Protein AF-A0A6G0PZ21-F1 (afdb_monomer_lite)

Structure (mmCIF, N/CA/C/O backbone):
data_AF-A0A6G0PZ21-F1
#
_entry.id   AF-A0A6G0PZ21-F1
#
loop_
_atom_site.group_PDB
_atom_site.id
_atom_site.type_symbol
_atom_site.label_atom_id
_atom_site.label_alt_id
_atom_site.label_comp_id
_atom_site.label_asym_id
_atom_site.label_entity_id
_atom_site.label_seq_id
_atom_site.pdbx_PDB_ins_code
_atom_site.Cartn_x
_atom_site.Cartn_y
_atom_site.Cartn_z
_atom_site.occupancy
_atom_site.B_iso_or_equiv
_atom_site.auth_seq_id
_atom_site.auth_comp_id
_atom_site.auth_asym_id
_atom_site.auth_atom_id
_atom_site.pdbx_PDB_model_num
ATOM 1 N N . PHE A 1 1 ? -2.502 -5.198 -20.609 1.00 71.44 1 PHE A N 1
ATOM 2 C CA . PHE A 1 1 ? -1.088 -5.611 -20.741 1.00 71.44 1 PHE A CA 1
ATOM 3 C C . PHE A 1 1 ? -0.747 -6.081 -22.150 1.00 71.44 1 PHE A C 1
ATOM 5 O O . PHE A 1 1 ? -0.034 -5.357 -22.826 1.00 71.44 1 PHE A O 1
ATOM 12 N N . ALA A 1 2 ? -1.273 -7.224 -22.615 1.00 77.31 2 ALA A N 1
ATOM 13 C CA . ALA A 1 2 ? -0.889 -7.807 -23.907 1.00 77.31 2 ALA A CA 1
ATOM 14 C C . ALA A 1 2 ? -1.029 -6.829 -25.085 1.00 77.31 2 ALA A C 1
ATOM 16 O O . ALA A 1 2 ? -0.084 -6.653 -25.840 1.00 77.31 2 ALA A O 1
ATOM 17 N N . LEU A 1 3 ? -2.155 -6.109 -25.169 1.00 78.31 3 LEU A N 1
ATOM 18 C CA . LEU A 1 3 ? -2.360 -5.066 -26.181 1.00 78.31 3 LEU A CA 1
ATOM 19 C C . LEU A 1 3 ? -1.268 -3.990 -26.147 1.00 78.31 3 LEU A C 1
ATOM 21 O O . LEU A 1 3 ? -0.744 -3.633 -27.186 1.00 78.31 3 LEU A O 1
ATOM 25 N N . VAL A 1 4 ? -0.867 -3.525 -24.962 1.00 76.88 4 VAL A N 1
ATOM 26 C CA . VAL A 1 4 ? 0.200 -2.522 -24.816 1.00 76.88 4 VAL A CA 1
ATOM 27 C C . VAL A 1 4 ? 1.550 -3.093 -25.252 1.00 76.88 4 VAL A C 1
ATOM 29 O O . VAL A 1 4 ? 2.273 -2.430 -25.987 1.00 76.88 4 VAL A O 1
ATOM 32 N N . ALA A 1 5 ? 1.879 -4.326 -24.852 1.00 79.00 5 ALA A N 1
ATOM 33 C CA . ALA A 1 5 ? 3.114 -4.990 -25.274 1.00 79.00 5 ALA A CA 1
ATOM 34 C C . ALA A 1 5 ? 3.173 -5.172 -26.802 1.00 79.00 5 ALA A C 1
ATOM 36 O O . ALA A 1 5 ? 4.215 -4.926 -27.405 1.00 79.00 5 ALA A O 1
ATOM 37 N N . ILE A 1 6 ? 2.048 -5.528 -27.432 1.00 83.06 6 ILE A N 1
ATOM 38 C CA . ILE A 1 6 ? 1.921 -5.648 -28.891 1.00 83.06 6 ILE A CA 1
ATOM 39 C C . ILE A 1 6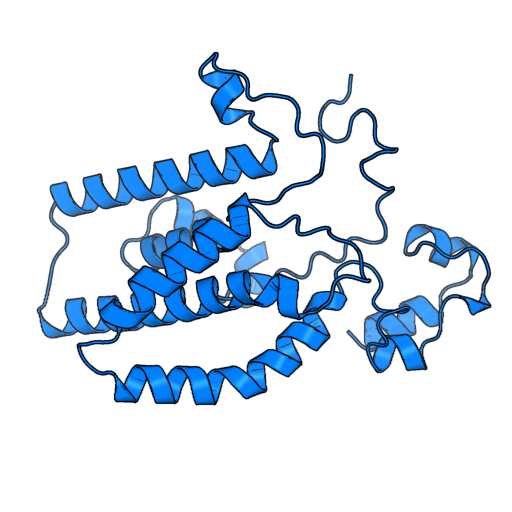 ? 2.048 -4.275 -29.559 1.00 83.06 6 ILE A C 1
ATOM 41 O O . ILE A 1 6 ? 2.842 -4.126 -30.483 1.00 83.06 6 ILE A O 1
ATOM 45 N N . THR A 1 7 ? 1.335 -3.254 -29.077 1.00 82.44 7 THR A N 1
ATOM 46 C CA . THR A 1 7 ? 1.429 -1.889 -29.616 1.00 82.44 7 THR A CA 1
ATOM 47 C C . THR A 1 7 ? 2.864 -1.376 -29.568 1.00 82.44 7 THR A C 1
ATOM 49 O O . THR A 1 7 ? 3.363 -0.834 -30.550 1.00 82.44 7 THR A O 1
ATOM 52 N N . LEU A 1 8 ? 3.561 -1.589 -28.452 1.00 77.44 8 LEU A N 1
ATOM 53 C CA . LEU A 1 8 ? 4.949 -1.166 -28.297 1.00 77.44 8 LEU A CA 1
ATOM 54 C C . LEU A 1 8 ? 5.920 -1.994 -29.148 1.00 77.44 8 LEU A C 1
ATOM 56 O O . LEU A 1 8 ? 6.919 -1.459 -29.630 1.00 77.44 8 LEU A O 1
ATOM 60 N N . TRP A 1 9 ? 5.623 -3.273 -29.383 1.00 80.75 9 TRP A N 1
ATOM 61 C CA . TRP A 1 9 ? 6.371 -4.099 -30.328 1.00 80.75 9 TRP A CA 1
ATOM 62 C C . TRP A 1 9 ? 6.232 -3.602 -31.773 1.00 80.75 9 TRP A C 1
ATOM 64 O O . TRP A 1 9 ? 7.228 -3.598 -32.497 1.00 80.75 9 TRP A O 1
ATOM 74 N N . LEU A 1 10 ? 5.041 -3.133 -32.159 1.00 85.00 10 LEU A N 1
ATOM 75 C CA . LEU A 1 10 ? 4.745 -2.603 -33.495 1.00 85.00 10 LEU A CA 1
ATOM 76 C C . LEU A 1 10 ? 5.314 -1.196 -33.750 1.00 85.00 10 LEU A C 1
ATOM 78 O O . LEU A 1 10 ? 5.430 -0.795 -34.906 1.00 85.00 10 LEU A O 1
ATOM 82 N N . LEU A 1 11 ? 5.668 -0.434 -32.707 1.00 82.69 11 LEU A N 1
ATOM 83 C CA . LEU A 1 11 ? 6.231 0.909 -32.879 1.00 82.69 11 LEU A CA 1
ATOM 84 C C . LEU A 1 11 ? 7.562 0.883 -33.651 1.00 82.69 11 LEU A C 1
ATOM 86 O O . LEU A 1 11 ? 8.378 -0.013 -33.438 1.00 82.69 11 LEU A O 1
ATOM 90 N N . PRO A 1 12 ? 7.867 1.904 -34.469 1.00 83.50 12 PRO A N 1
ATOM 91 C CA . PRO A 1 12 ? 9.206 2.068 -35.027 1.00 83.50 12 PRO A CA 1
ATOM 92 C C . PRO A 1 12 ? 10.262 2.247 -33.924 1.00 83.50 12 PRO A C 1
ATOM 94 O O . PRO A 1 12 ? 9.993 2.824 -32.866 1.00 83.50 12 PRO A O 1
ATOM 97 N N . PHE A 1 13 ? 11.488 1.779 -34.176 1.00 78.44 13 PHE A N 1
ATOM 98 C CA . PHE A 1 13 ? 12.578 1.759 -33.189 1.00 78.44 13 PHE A CA 1
ATOM 99 C C . PHE A 1 13 ? 12.893 3.137 -32.585 1.00 78.44 13 PHE A C 1
ATOM 101 O O . PHE A 1 13 ? 13.151 3.243 -31.387 1.00 78.44 13 PHE A O 1
ATOM 108 N N . GLU A 1 14 ? 12.813 4.200 -33.387 1.00 77.62 14 GLU A N 1
ATOM 109 C CA . GLU A 1 14 ? 13.023 5.583 -32.940 1.00 77.62 14 GLU A CA 1
ATOM 110 C C . GLU A 1 14 ? 12.074 5.988 -31.810 1.00 77.62 14 GLU A C 1
ATOM 112 O O . GLU A 1 14 ? 12.476 6.674 -30.868 1.00 77.62 14 GLU A O 1
ATOM 117 N N . TYR A 1 15 ? 10.832 5.505 -31.864 1.00 75.75 15 TYR A N 1
ATOM 118 C CA . TYR A 1 15 ? 9.860 5.733 -30.808 1.00 75.75 15 TYR A CA 1
ATOM 119 C C . TYR A 1 15 ? 10.100 4.790 -29.636 1.00 75.75 15 TYR A C 1
ATOM 121 O O . TYR A 1 15 ? 10.070 5.265 -28.507 1.00 75.75 15 TYR A O 1
ATOM 129 N N . LYS A 1 16 ? 10.438 3.507 -29.858 1.00 74.06 16 LYS A N 1
ATOM 130 C CA . LYS A 1 16 ? 10.684 2.528 -28.772 1.00 74.06 16 LYS A CA 1
ATOM 131 C C . LYS A 1 16 ? 11.719 2.996 -27.744 1.00 74.06 16 LYS A C 1
ATOM 133 O O . LYS A 1 16 ? 11.519 2.759 -26.555 1.00 74.06 16 LYS A O 1
ATOM 138 N N . LYS A 1 17 ? 12.771 3.706 -28.173 1.00 69.38 17 LYS A N 1
ATOM 139 C CA . LYS A 1 17 ? 13.812 4.273 -27.285 1.00 69.38 17 LYS A CA 1
ATOM 140 C C . LYS A 1 17 ? 13.270 5.238 -26.230 1.00 69.38 17 LYS A C 1
ATOM 142 O O . LYS A 1 17 ? 13.884 5.405 -25.184 1.00 69.38 17 LYS A O 1
ATOM 147 N N . ARG A 1 18 ? 12.127 5.878 -26.497 1.00 67.69 18 ARG A N 1
ATOM 148 C CA . ARG A 1 18 ? 11.452 6.757 -25.530 1.00 67.69 18 ARG A CA 1
ATOM 149 C C . ARG A 1 18 ? 10.718 5.970 -24.452 1.00 67.69 18 ARG A C 1
ATOM 151 O O . ARG A 1 18 ? 10.475 6.516 -23.388 1.00 67.69 18 ARG A O 1
ATOM 158 N N . TYR A 1 19 ? 10.358 4.715 -24.741 1.00 64.81 19 TYR A N 1
ATOM 159 C CA . TYR A 1 19 ? 9.549 3.885 -23.854 1.00 64.81 19 TYR A CA 1
ATOM 160 C C . TYR A 1 19 ? 10.332 2.810 -23.110 1.00 64.81 19 TYR A C 1
ATOM 162 O O . TYR A 1 19 ? 9.863 2.326 -22.079 1.00 64.81 19 TYR A O 1
ATOM 170 N N . TYR A 1 20 ? 11.533 2.480 -23.585 1.00 65.62 20 TYR A N 1
ATOM 171 C CA . TYR A 1 20 ? 12.365 1.413 -23.049 1.00 65.62 20 TYR A CA 1
ATOM 172 C C . TYR A 1 20 ? 13.857 1.712 -23.215 1.00 65.62 20 TYR A C 1
ATOM 174 O O . TYR A 1 20 ? 14.272 2.361 -24.175 1.00 65.62 20 TYR A O 1
ATOM 182 N N . LEU A 1 21 ? 14.675 1.146 -22.322 1.00 62.75 21 LEU A N 1
ATOM 183 C CA . LEU A 1 21 ? 16.127 1.087 -22.487 1.00 62.75 21 LEU A CA 1
ATOM 184 C C . LEU A 1 21 ? 16.472 0.052 -23.571 1.00 62.75 21 LEU A C 1
ATOM 186 O O . LEU A 1 21 ? 16.766 -1.100 -23.261 1.00 62.75 21 LEU A O 1
ATOM 190 N N . VAL A 1 22 ? 16.388 0.452 -24.838 1.00 64.81 22 VAL A N 1
ATOM 191 C CA . VAL A 1 22 ? 16.652 -0.410 -26.001 1.00 64.81 22 VAL A CA 1
ATOM 192 C C . VAL A 1 22 ? 17.907 0.097 -26.706 1.00 64.81 22 VAL A C 1
ATOM 194 O O . VAL A 1 22 ? 17.947 1.257 -27.127 1.00 64.81 22 VAL A O 1
ATOM 197 N N . LYS A 1 23 ? 18.939 -0.741 -26.834 1.00 64.44 23 LYS A N 1
ATOM 198 C CA . LYS A 1 23 ? 20.170 -0.399 -27.565 1.00 64.44 23 LYS A CA 1
ATOM 199 C C . LYS A 1 23 ? 20.062 -0.803 -29.034 1.00 64.44 23 LYS A C 1
ATOM 201 O O . LYS A 1 23 ? 20.591 -0.090 -29.886 1.00 64.44 23 LYS A O 1
ATOM 206 N N . GLN A 1 24 ? 19.342 -1.884 -29.331 1.00 67.75 24 GLN A N 1
ATOM 207 C CA . GLN A 1 24 ? 19.142 -2.427 -30.677 1.00 67.75 24 GLN A CA 1
ATOM 208 C C . GLN A 1 24 ? 17.689 -2.894 -30.896 1.00 67.75 24 GLN A C 1
ATOM 210 O O . GLN A 1 24 ? 17.027 -3.283 -29.938 1.00 67.75 24 GLN A O 1
ATOM 215 N N . PRO A 1 25 ? 17.155 -2.882 -32.133 1.00 60.75 25 PRO A N 1
ATOM 216 C CA . PRO A 1 25 ? 15.756 -3.241 -32.410 1.00 60.75 25 PRO A CA 1
ATOM 217 C C . PRO A 1 25 ? 15.318 -4.615 -31.874 1.00 60.75 25 PRO A C 1
ATOM 219 O O . PRO A 1 25 ? 14.145 -4.796 -31.543 1.00 60.75 25 PRO A O 1
ATOM 222 N N . GLU A 1 26 ? 16.263 -5.549 -31.770 1.00 67.38 26 GLU A N 1
ATOM 223 C CA . GLU A 1 26 ? 16.088 -6.936 -31.323 1.00 67.38 26 GLU A CA 1
ATOM 224 C C . GLU A 1 26 ? 15.987 -7.091 -29.797 1.00 67.38 26 GLU A C 1
ATOM 226 O O . GLU A 1 26 ? 15.511 -8.120 -29.319 1.00 67.38 26 GLU A O 1
ATOM 231 N N . ASP A 1 27 ? 16.353 -6.066 -29.018 1.00 69.19 27 ASP A N 1
ATOM 232 C CA . ASP A 1 27 ? 16.323 -6.128 -27.548 1.00 69.19 27 ASP A CA 1
ATOM 233 C C . ASP A 1 27 ? 14.884 -6.246 -26.993 1.00 69.19 27 ASP A C 1
ATOM 235 O O . ASP A 1 27 ? 14.680 -6.663 -25.849 1.00 69.19 27 ASP A O 1
ATOM 239 N N . PHE A 1 28 ? 13.861 -5.889 -27.786 1.00 73.56 28 PHE A N 1
ATOM 240 C CA . PHE A 1 28 ? 12.454 -6.046 -27.405 1.00 73.56 28 PHE A CA 1
ATOM 241 C C . PHE A 1 28 ? 11.864 -7.346 -27.974 1.00 73.56 28 PHE A C 1
ATOM 243 O O . PHE A 1 28 ? 11.348 -7.383 -29.095 1.00 73.56 28 PHE A O 1
ATOM 250 N N . ASN A 1 29 ? 11.884 -8.411 -27.169 1.00 80.94 29 ASN A N 1
ATOM 251 C CA . ASN A 1 29 ? 11.292 -9.703 -27.511 1.00 80.94 29 ASN A CA 1
ATOM 252 C C . ASN A 1 29 ? 9.849 -9.820 -26.989 1.00 80.94 29 ASN A C 1
ATOM 254 O O . ASN A 1 29 ? 9.618 -10.015 -25.795 1.00 80.94 29 ASN A O 1
ATOM 258 N N . LEU A 1 30 ? 8.872 -9.762 -27.902 1.00 83.69 30 LEU A N 1
ATOM 259 C CA . LEU A 1 30 ? 7.446 -9.811 -27.562 1.00 83.69 30 LEU A CA 1
ATOM 260 C C . LEU A 1 30 ? 7.057 -11.085 -26.800 1.00 83.69 30 LEU A C 1
ATOM 262 O O . LEU A 1 30 ? 6.313 -11.004 -25.826 1.00 83.69 30 LEU A O 1
ATOM 266 N N . PHE A 1 31 ? 7.552 -12.254 -27.216 1.00 85.44 31 PHE A N 1
ATOM 267 C CA . PHE A 1 31 ? 7.215 -13.518 -26.560 1.00 85.44 31 PHE A CA 1
ATOM 268 C C . PHE A 1 31 ? 7.719 -13.534 -25.114 1.00 85.44 31 PHE A C 1
ATOM 270 O O . PHE A 1 31 ? 6.969 -13.856 -24.192 1.00 85.44 31 PHE A O 1
ATOM 277 N N . GLN A 1 32 ? 8.965 -13.117 -24.895 1.00 83.44 32 GLN A N 1
ATOM 278 C CA . GLN A 1 32 ? 9.562 -13.041 -23.562 1.00 83.44 32 GLN A CA 1
ATOM 279 C C . GLN A 1 32 ? 8.895 -11.969 -22.690 1.00 83.44 32 GLN A C 1
ATOM 281 O O . GLN A 1 32 ? 8.710 -12.191 -21.494 1.00 83.44 32 GLN A O 1
ATOM 286 N N . THR A 1 33 ? 8.462 -10.843 -23.263 1.00 79.12 33 THR A N 1
ATOM 287 C CA . THR A 1 33 ? 7.659 -9.844 -22.543 1.00 79.12 33 THR A CA 1
ATOM 288 C C . THR A 1 33 ? 6.293 -10.409 -22.142 1.00 79.12 33 THR A C 1
ATOM 290 O O . THR A 1 33 ? 5.913 -10.295 -20.979 1.00 79.12 33 THR A O 1
ATOM 293 N N . LEU A 1 34 ? 5.570 -11.063 -23.060 1.00 80.81 34 LEU A N 1
ATOM 294 C CA . LEU A 1 34 ? 4.241 -11.635 -22.796 1.00 80.81 34 LEU A CA 1
ATOM 295 C C . LEU A 1 34 ? 4.270 -12.799 -21.795 1.00 80.81 34 LEU A C 1
ATOM 297 O O . LEU A 1 34 ? 3.316 -12.978 -21.042 1.00 80.81 34 LEU A O 1
ATOM 301 N N . THR A 1 35 ? 5.364 -13.560 -21.766 1.00 80.75 35 THR A N 1
ATOM 302 C CA . THR A 1 35 ? 5.612 -14.647 -20.800 1.00 80.75 35 THR A CA 1
ATOM 303 C C . THR A 1 35 ? 6.322 -14.175 -19.533 1.00 80.75 35 THR A C 1
ATOM 305 O O . THR A 1 35 ? 6.644 -14.978 -18.656 1.00 80.75 35 THR A O 1
ATOM 308 N N . PHE A 1 36 ? 6.546 -12.866 -19.407 1.00 75.75 36 PHE A N 1
ATOM 309 C CA . PHE A 1 36 ? 7.164 -12.237 -18.250 1.00 75.75 36 PHE A CA 1
ATOM 310 C C . PHE A 1 36 ? 8.539 -12.808 -17.877 1.00 75.75 36 PHE A C 1
ATOM 312 O O . PHE A 1 36 ? 8.853 -13.010 -16.695 1.00 75.75 36 PHE A O 1
ATOM 319 N N . HIS A 1 37 ? 9.387 -13.048 -18.870 1.00 76.25 37 HIS A N 1
ATOM 320 C CA . HIS A 1 37 ? 10.772 -13.441 -18.651 1.00 76.25 37 HIS A CA 1
ATOM 321 C C . HIS A 1 37 ? 11.516 -12.350 -17.852 1.00 76.25 37 HIS A C 1
ATOM 323 O O . HIS A 1 37 ? 11.381 -11.179 -18.208 1.00 76.25 37 HIS A O 1
ATOM 329 N N . PRO A 1 38 ? 12.297 -12.672 -16.797 1.00 71.00 38 PRO A N 1
ATOM 330 C CA . PRO A 1 38 ? 12.923 -11.676 -15.913 1.00 71.00 38 PRO A CA 1
ATOM 331 C C . PRO A 1 38 ? 13.684 -10.554 -16.633 1.00 71.00 38 PRO A C 1
ATOM 333 O O . PRO A 1 38 ? 13.547 -9.392 -16.266 1.00 71.00 38 PRO A O 1
ATOM 336 N N . GLU A 1 39 ? 14.409 -10.882 -17.703 1.00 71.38 39 GLU A N 1
ATOM 337 C CA . GLU A 1 39 ? 15.168 -9.904 -18.502 1.00 71.38 39 GLU A CA 1
ATOM 338 C C . GLU A 1 39 ? 14.297 -8.999 -19.397 1.00 71.38 39 GLU A C 1
ATOM 340 O O . GLU A 1 39 ? 14.762 -7.958 -19.848 1.00 71.38 39 GLU A O 1
ATOM 345 N N . HIS A 1 40 ? 13.020 -9.342 -19.605 1.00 71.06 40 HIS A N 1
ATOM 346 C CA . HIS A 1 40 ? 12.074 -8.615 -20.468 1.00 71.06 40 HIS A CA 1
ATOM 347 C C . HIS A 1 40 ? 10.871 -8.040 -19.696 1.00 71.06 40 HIS A C 1
ATOM 349 O O . HIS A 1 40 ? 9.872 -7.625 -20.292 1.00 71.06 40 HIS A O 1
ATOM 355 N N . ARG A 1 41 ? 10.952 -7.979 -18.356 1.00 69.31 41 ARG A N 1
ATOM 356 C CA . ARG A 1 41 ? 9.962 -7.326 -17.472 1.00 69.31 41 ARG A CA 1
ATOM 357 C C . ARG A 1 41 ? 10.180 -5.817 -17.421 1.00 69.31 41 ARG A C 1
ATOM 359 O O . ARG A 1 41 ? 10.511 -5.262 -16.378 1.00 69.31 41 ARG A O 1
ATOM 366 N N . HIS A 1 42 ? 10.035 -5.139 -18.548 1.00 62.75 42 HIS A N 1
ATOM 367 C CA . HIS A 1 42 ? 10.284 -3.703 -18.611 1.00 62.75 42 HIS A CA 1
ATOM 368 C C . HIS A 1 42 ? 9.428 -2.897 -17.596 1.00 62.75 42 HIS A C 1
ATOM 370 O O . HIS A 1 42 ? 8.355 -3.340 -17.189 1.00 62.75 42 HIS A O 1
ATOM 376 N N . TYR A 1 43 ? 9.956 -1.750 -17.145 1.00 56.62 43 TYR A N 1
ATOM 377 C CA . TYR A 1 43 ? 9.556 -0.970 -15.954 1.00 56.62 43 TYR A CA 1
ATOM 378 C C . TYR A 1 43 ? 8.041 -0.966 -15.633 1.00 56.62 43 TYR A C 1
ATOM 380 O O . TYR A 1 43 ? 7.200 -0.814 -16.514 1.00 56.62 43 TYR A O 1
ATOM 388 N N . LEU A 1 44 ? 7.707 -1.161 -14.346 1.00 54.50 44 LEU A N 1
ATOM 389 C CA . LEU A 1 44 ? 6.354 -1.343 -13.772 1.00 54.50 44 LEU A CA 1
ATOM 390 C C . LEU A 1 44 ? 5.514 -2.535 -14.270 1.00 54.50 44 LEU A C 1
ATOM 392 O O . LEU A 1 44 ? 4.561 -2.889 -13.588 1.00 54.50 44 LEU A O 1
ATOM 396 N N . MET A 1 45 ? 5.883 -3.247 -15.343 1.00 58.53 45 MET A N 1
ATOM 397 C CA . MET A 1 45 ? 5.183 -4.488 -15.744 1.00 58.53 45 MET A CA 1
ATOM 398 C C . MET A 1 45 ? 5.573 -5.710 -14.893 1.00 58.53 45 MET A C 1
ATOM 400 O O . MET A 1 45 ? 4.971 -6.776 -15.010 1.00 58.53 45 MET A O 1
ATOM 404 N N . TRP A 1 46 ? 6.561 -5.565 -14.005 1.00 58.28 46 TRP A N 1
ATOM 405 C CA . TRP A 1 46 ? 6.979 -6.599 -13.053 1.00 58.28 46 TRP A CA 1
ATOM 406 C C . TRP A 1 46 ? 5.897 -6.939 -12.012 1.00 58.28 46 TRP A C 1
ATOM 408 O O . TRP A 1 46 ? 5.952 -8.014 -11.411 1.00 58.28 46 TRP A O 1
ATOM 418 N N . THR A 1 47 ? 4.914 -6.056 -11.802 1.00 61.81 47 THR A N 1
ATOM 419 C CA . THR A 1 47 ? 3.801 -6.279 -10.870 1.00 61.81 47 THR A CA 1
ATOM 420 C C . THR A 1 47 ? 2.796 -7.300 -11.392 1.00 61.81 47 THR A C 1
ATOM 422 O O . THR A 1 47 ? 2.141 -7.947 -10.590 1.00 61.81 47 THR A O 1
ATOM 425 N N . LEU A 1 48 ? 2.693 -7.515 -12.705 1.00 69.44 48 LEU A N 1
ATOM 426 C CA . LEU A 1 48 ? 1.718 -8.450 -13.279 1.00 69.44 48 LEU A CA 1
ATOM 427 C C . LEU A 1 48 ? 2.039 -9.928 -12.977 1.00 69.44 48 LEU A C 1
ATOM 429 O O . LEU A 1 48 ? 1.159 -10.635 -12.488 1.00 69.44 48 LEU A O 1
ATOM 433 N N . PRO A 1 49 ? 3.280 -10.424 -13.167 1.00 68.19 49 PRO A N 1
ATOM 434 C CA . PRO A 1 49 ? 3.672 -11.766 -12.712 1.00 68.19 49 PRO A CA 1
ATOM 435 C C . PRO A 1 49 ? 3.490 -11.952 -11.218 1.00 68.19 49 PRO A C 1
ATOM 437 O O . PRO A 1 49 ? 3.127 -13.031 -10.750 1.00 68.19 49 PRO A O 1
ATOM 440 N N . LEU A 1 50 ? 3.797 -10.888 -10.476 1.00 70.19 50 LEU A N 1
ATOM 441 C CA . LEU A 1 50 ? 3.654 -10.838 -9.038 1.00 70.19 50 LEU A CA 1
ATOM 442 C C . LEU A 1 50 ? 2.184 -11.050 -8.651 1.00 70.19 50 LEU A C 1
ATOM 444 O O . LEU A 1 50 ? 1.884 -11.917 -7.838 1.00 70.19 50 LEU A O 1
ATOM 448 N N . GLU A 1 51 ? 1.281 -10.301 -9.279 1.00 69.44 51 GLU A N 1
ATOM 449 C CA . GLU A 1 51 ? -0.160 -10.364 -9.057 1.00 69.44 51 GLU A CA 1
ATOM 450 C C . GLU A 1 51 ? -0.715 -11.759 -9.372 1.00 69.44 51 GLU A C 1
ATOM 452 O O . GLU A 1 51 ? -1.376 -12.360 -8.527 1.00 69.44 51 GLU A O 1
ATOM 457 N N . ILE A 1 52 ? -0.351 -12.330 -10.528 1.00 74.56 52 ILE A N 1
ATOM 458 C CA . ILE A 1 52 ? -0.742 -13.695 -10.918 1.00 74.56 52 ILE A CA 1
ATOM 459 C C . ILE A 1 52 ? -0.258 -14.719 -9.887 1.00 74.56 52 ILE A C 1
ATOM 461 O O . ILE A 1 52 ? -1.046 -15.538 -9.418 1.00 74.56 52 ILE A O 1
ATOM 465 N N . SER A 1 53 ? 1.020 -14.659 -9.498 1.00 73.38 53 SER A N 1
ATOM 466 C CA . SER A 1 53 ? 1.591 -15.583 -8.508 1.00 73.38 53 SER A CA 1
ATOM 467 C C . SER A 1 53 ? 0.859 -15.487 -7.169 1.00 73.38 53 SER A C 1
ATOM 469 O O . SER A 1 53 ? 0.629 -16.495 -6.501 1.00 73.38 53 SER A O 1
ATOM 471 N N . TYR A 1 54 ? 0.456 -14.277 -6.781 1.00 73.12 54 TYR A N 1
ATOM 472 C CA . TYR A 1 54 ? -0.241 -14.047 -5.525 1.00 73.12 54 TYR A CA 1
ATOM 473 C C . TYR A 1 54 ? -1.716 -14.420 -5.546 1.00 73.12 54 TYR A C 1
ATOM 475 O O . TYR A 1 54 ? -2.213 -14.848 -4.504 1.00 73.12 54 TYR A O 1
ATOM 483 N N . TYR A 1 55 ? -2.409 -14.359 -6.685 1.00 75.38 55 TYR A N 1
ATOM 484 C CA . TYR A 1 55 ? -3.781 -14.871 -6.774 1.00 75.38 55 TYR A CA 1
ATOM 485 C C . TYR A 1 55 ? -3.880 -16.356 -6.408 1.00 75.38 55 TYR A C 1
ATOM 487 O O . TYR A 1 55 ? -4.896 -16.772 -5.858 1.00 75.38 55 TYR A O 1
ATOM 495 N N . PHE A 1 56 ? -2.818 -17.141 -6.611 1.00 79.31 56 PHE A N 1
ATOM 496 C CA . PHE A 1 56 ? -2.762 -18.530 -6.144 1.00 79.31 56 PHE A CA 1
ATOM 497 C C . PHE A 1 56 ? -2.479 -18.664 -4.640 1.00 79.31 56 PHE A C 1
ATOM 499 O O . PHE A 1 56 ? -2.879 -19.649 -4.024 1.00 79.31 56 PHE A O 1
ATOM 506 N N . ILE A 1 57 ? -1.821 -17.675 -4.029 1.00 80.00 57 ILE A N 1
ATOM 507 C CA . ILE A 1 57 ? -1.465 -17.675 -2.601 1.00 80.00 57 ILE A CA 1
ATOM 508 C C . ILE A 1 57 ? -2.611 -17.122 -1.740 1.00 80.00 57 ILE A C 1
ATOM 510 O O . ILE A 1 57 ? -2.810 -17.585 -0.615 1.00 80.00 57 ILE A O 1
ATOM 514 N N . LEU A 1 58 ? -3.392 -16.170 -2.263 1.00 82.31 58 LEU A N 1
ATOM 515 C CA . LEU A 1 58 ? -4.508 -15.529 -1.556 1.00 82.31 58 LEU A CA 1
ATOM 516 C C . LEU A 1 58 ? -5.506 -16.528 -0.949 1.00 82.31 58 LEU A C 1
ATOM 518 O O . LEU A 1 58 ? -5.803 -16.381 0.237 1.00 82.31 58 LEU A O 1
ATOM 522 N N . PRO A 1 59 ? -5.997 -17.559 -1.668 1.00 85.56 59 PRO A N 1
ATOM 523 C CA . PRO A 1 59 ? -6.918 -18.531 -1.088 1.00 85.56 59 PRO A CA 1
ATOM 524 C C . PRO A 1 59 ? -6.324 -19.249 0.124 1.00 85.56 59 PRO A C 1
ATOM 526 O O . PRO A 1 59 ? -6.980 -19.361 1.157 1.00 85.56 59 PRO A O 1
ATOM 529 N N . ALA A 1 60 ? -5.064 -19.684 0.035 1.00 87.94 60 ALA A N 1
ATOM 530 C CA . ALA A 1 60 ? -4.384 -20.347 1.144 1.00 87.94 60 ALA A CA 1
ATOM 531 C C . ALA A 1 60 ? -4.210 -19.400 2.342 1.00 87.94 60 ALA A C 1
ATOM 533 O O . ALA A 1 60 ? -4.504 -19.784 3.473 1.00 87.94 60 ALA A O 1
ATOM 534 N N . PHE A 1 61 ? -3.802 -18.151 2.092 1.00 87.19 61 PHE A N 1
ATOM 535 C CA . PHE A 1 61 ? -3.706 -17.114 3.122 1.00 87.19 61 PHE A CA 1
ATOM 536 C C . PHE A 1 61 ? -5.048 -16.902 3.837 1.00 87.19 61 PHE A C 1
ATOM 538 O O . PHE A 1 61 ? -5.107 -16.965 5.065 1.00 87.19 61 PHE A O 1
ATOM 545 N N . VAL A 1 62 ? -6.136 -16.726 3.081 1.00 87.00 62 VAL A N 1
ATOM 546 C CA . VAL A 1 62 ? -7.483 -16.522 3.634 1.00 87.00 62 VAL A CA 1
ATOM 547 C C . VAL A 1 62 ? -7.931 -17.732 4.457 1.00 87.00 62 VAL A C 1
ATOM 549 O O . VAL A 1 62 ? -8.417 -17.558 5.571 1.00 87.00 62 VAL A O 1
ATOM 552 N N . LEU A 1 63 ? -7.724 -18.959 3.969 1.00 89.56 63 LEU A N 1
ATOM 553 C CA . LEU A 1 63 ? -8.082 -20.176 4.707 1.00 89.56 63 LEU A CA 1
ATOM 554 C C . LEU A 1 63 ? -7.326 -20.301 6.037 1.00 89.56 63 LEU A C 1
ATOM 556 O O . LEU A 1 63 ? -7.918 -20.701 7.043 1.00 89.56 63 LEU A O 1
ATOM 560 N N . VAL A 1 64 ? -6.039 -19.940 6.064 1.00 90.06 64 VAL A N 1
ATOM 561 C CA . VAL A 1 64 ? -5.245 -19.918 7.302 1.00 90.06 64 VAL A CA 1
ATOM 562 C C . VAL A 1 64 ? -5.825 -18.907 8.287 1.00 90.06 64 VAL A C 1
ATOM 564 O O . VAL A 1 64 ? -6.087 -19.270 9.433 1.00 90.06 64 VAL A O 1
ATOM 567 N N . VAL A 1 65 ? -6.096 -17.679 7.842 1.00 89.12 65 VAL A N 1
ATOM 568 C CA . VAL A 1 65 ? -6.686 -16.627 8.686 1.00 89.12 65 VAL A CA 1
ATOM 569 C C . VAL A 1 65 ? -8.046 -17.060 9.242 1.00 89.12 65 VAL A C 1
ATOM 571 O O . VAL A 1 65 ? -8.269 -16.982 10.450 1.00 89.12 65 VAL A O 1
ATOM 574 N N . LEU A 1 66 ? -8.928 -17.611 8.402 1.00 87.75 66 LEU A N 1
ATOM 575 C CA . LEU A 1 66 ? -10.233 -18.121 8.837 1.00 87.75 66 LEU A CA 1
ATOM 576 C C . LEU A 1 66 ? -10.099 -19.235 9.887 1.00 87.75 66 LEU A C 1
ATOM 578 O O . LEU A 1 66 ? -10.873 -19.291 10.846 1.00 87.75 66 LEU A O 1
ATOM 582 N N . LYS A 1 67 ? -9.094 -20.108 9.750 1.00 91.75 67 LYS A N 1
ATOM 583 C CA . LYS A 1 67 ? -8.814 -21.170 10.727 1.00 91.75 67 LYS A CA 1
ATOM 584 C C . LYS A 1 67 ? -8.307 -20.618 12.063 1.00 91.75 67 LYS A C 1
ATOM 586 O O . LYS A 1 67 ? -8.601 -21.205 13.103 1.00 91.75 67 LYS A O 1
ATOM 591 N N . MET A 1 68 ? -7.585 -19.497 12.053 1.00 88.56 68 MET A N 1
ATOM 592 C CA . MET A 1 68 ? -7.079 -18.845 13.266 1.00 88.56 68 MET A CA 1
ATOM 593 C C . MET A 1 68 ? -8.182 -18.209 14.124 1.00 88.56 68 MET A C 1
ATOM 595 O O . MET A 1 68 ? -7.987 -18.042 15.333 1.00 88.56 68 MET A O 1
ATOM 599 N N . ARG A 1 69 ? -9.350 -17.896 13.538 1.00 85.56 69 ARG A N 1
ATOM 600 C CA . ARG A 1 69 ? -10.497 -17.279 14.232 1.00 85.56 69 ARG A CA 1
ATOM 601 C C . ARG A 1 69 ? -10.029 -16.077 15.071 1.00 85.56 69 ARG A C 1
ATOM 603 O O . ARG A 1 69 ? -9.228 -15.280 14.606 1.00 85.56 69 ARG A O 1
ATOM 610 N N . ARG A 1 70 ? -10.433 -15.989 16.346 1.00 84.81 70 ARG A N 1
ATOM 611 C CA . ARG A 1 70 ? -10.085 -14.901 17.283 1.00 84.81 70 ARG A CA 1
ATOM 612 C C . ARG A 1 70 ? -8.586 -14.687 17.542 1.00 84.81 70 ARG A C 1
ATOM 614 O O . ARG A 1 70 ? -8.237 -13.739 18.236 1.00 84.81 70 ARG A O 1
ATOM 621 N N . PHE A 1 71 ? -7.714 -15.583 17.081 1.00 88.50 71 PHE A N 1
ATOM 622 C CA . PHE A 1 71 ? -6.270 -15.521 17.320 1.00 88.50 71 PHE A CA 1
ATOM 623 C C . PHE A 1 71 ? -5.481 -14.978 16.121 1.00 88.50 71 PHE A C 1
ATOM 625 O O . PHE A 1 71 ? -4.253 -15.015 16.148 1.00 88.50 71 PHE A O 1
ATOM 632 N N . TRP A 1 72 ? -6.143 -14.458 15.081 1.00 88.06 72 TRP A N 1
ATOM 633 C CA . TRP A 1 72 ? -5.475 -13.891 13.899 1.00 88.06 72 TRP A CA 1
ATOM 634 C C . TRP A 1 72 ? -4.427 -12.819 14.260 1.00 88.06 72 TRP A C 1
ATOM 636 O O . TRP A 1 72 ? -3.343 -12.781 13.673 1.00 88.06 72 TRP A O 1
ATOM 646 N N . TRP A 1 73 ? -4.698 -12.010 15.291 1.00 88.19 73 TRP A N 1
ATOM 647 C CA . TRP A 1 73 ? -3.804 -10.946 15.758 1.00 88.19 73 TRP A CA 1
ATOM 648 C C . TRP A 1 73 ? -2.447 -11.474 16.248 1.00 88.19 73 TRP A C 1
ATOM 650 O O . TRP A 1 73 ? -1.437 -10.790 16.083 1.00 88.19 73 TRP A O 1
ATOM 660 N N . VAL A 1 74 ? -2.395 -12.710 16.767 1.00 90.00 74 VAL A N 1
ATOM 661 C CA . VAL A 1 74 ? -1.158 -13.351 17.250 1.00 90.00 74 VAL A CA 1
ATOM 662 C C . VAL A 1 74 ? -0.146 -13.518 16.118 1.00 90.00 74 VAL A C 1
ATOM 664 O O . VAL A 1 74 ? 1.048 -13.353 16.344 1.00 90.00 74 VAL A O 1
ATOM 667 N N . SER A 1 75 ? -0.601 -13.800 14.894 1.00 89.06 75 SER A N 1
ATOM 668 C CA . SER A 1 75 ? 0.285 -13.866 13.723 1.00 89.06 75 SER A CA 1
ATOM 669 C C . SER A 1 75 ? 0.470 -12.514 13.049 1.00 89.06 75 SER A C 1
ATOM 671 O O . SER A 1 75 ? 1.542 -12.246 12.515 1.00 89.06 75 SER A O 1
ATOM 673 N N . PHE A 1 76 ? -0.535 -11.642 13.074 1.00 91.88 76 PHE A N 1
ATOM 674 C CA . PHE A 1 76 ? -0.456 -10.365 12.363 1.00 91.88 76 PHE A CA 1
ATOM 675 C C . PHE A 1 76 ? 0.546 -9.404 12.998 1.00 91.88 76 PHE A C 1
ATOM 677 O O . PHE A 1 76 ? 1.277 -8.742 12.268 1.00 91.88 76 PHE A O 1
ATOM 684 N N . ILE A 1 77 ? 0.637 -9.355 14.330 1.00 90.81 77 ILE A N 1
ATOM 685 C CA . ILE A 1 77 ? 1.619 -8.511 15.028 1.00 90.81 77 ILE A CA 1
ATOM 686 C C . ILE A 1 77 ? 3.061 -8.834 14.589 1.00 90.81 77 ILE A C 1
ATOM 688 O O . ILE A 1 77 ? 3.727 -7.934 14.068 1.00 90.81 77 ILE A O 1
ATOM 692 N N . PRO A 1 78 ? 3.570 -10.078 14.722 1.00 92.81 78 PRO A N 1
ATOM 693 C CA . PRO A 1 78 ? 4.932 -10.397 14.301 1.00 92.81 78 PRO A CA 1
ATOM 694 C C . PRO A 1 78 ? 5.125 -10.253 12.788 1.00 92.81 78 PRO A C 1
ATOM 696 O O . PRO A 1 78 ? 6.197 -9.832 12.356 1.00 92.81 78 PRO A O 1
ATOM 699 N N . LEU A 1 79 ? 4.100 -10.528 11.972 1.00 90.88 79 LEU A N 1
ATOM 700 C CA . LEU A 1 79 ? 4.178 -10.306 10.527 1.00 90.88 79 LEU A CA 1
ATOM 701 C C . LEU A 1 79 ? 4.312 -8.821 10.178 1.00 90.88 79 LEU A C 1
ATOM 703 O O . LEU A 1 79 ? 5.137 -8.488 9.333 1.00 90.88 79 LEU A O 1
ATOM 707 N N . TYR A 1 80 ? 3.574 -7.918 10.829 1.00 88.94 80 TYR A N 1
ATOM 708 C CA . TYR A 1 80 ? 3.753 -6.478 10.628 1.00 88.94 80 TYR A CA 1
ATOM 709 C C . TYR A 1 80 ? 5.127 -6.008 11.091 1.00 88.94 80 TYR A C 1
ATOM 711 O O . TYR A 1 80 ? 5.751 -5.229 10.376 1.00 88.94 80 TYR A O 1
ATOM 719 N N . VAL A 1 81 ? 5.633 -6.511 12.223 1.00 89.31 81 VAL A N 1
ATOM 720 C CA . VAL A 1 81 ? 7.006 -6.228 12.676 1.00 89.31 81 VAL A CA 1
ATOM 721 C C . VAL A 1 81 ? 8.024 -6.680 11.628 1.00 89.31 81 VAL A C 1
ATOM 723 O O . VAL A 1 81 ? 8.935 -5.925 11.296 1.00 89.31 81 VAL A O 1
ATOM 726 N N . TRP A 1 82 ? 7.846 -7.866 11.046 1.00 89.56 82 TRP A N 1
ATOM 727 C CA . TRP A 1 82 ? 8.714 -8.356 9.979 1.00 89.56 82 TRP A CA 1
ATOM 728 C C . TRP A 1 82 ? 8.591 -7.533 8.690 1.00 89.56 82 TRP A C 1
ATOM 730 O O . TRP A 1 82 ? 9.608 -7.155 8.118 1.00 89.56 82 TRP A O 1
ATOM 740 N N . VAL A 1 83 ? 7.379 -7.183 8.249 1.00 85.31 83 VAL A N 1
ATOM 741 C CA . VAL A 1 83 ? 7.163 -6.291 7.094 1.00 85.31 83 VAL A CA 1
ATOM 742 C C . VAL A 1 83 ? 7.837 -4.941 7.323 1.00 85.31 83 VAL A C 1
ATOM 744 O O . VAL A 1 83 ? 8.420 -4.368 6.400 1.00 85.31 83 VAL A O 1
ATOM 747 N N . ILE A 1 84 ? 7.761 -4.440 8.556 1.00 82.00 84 ILE A N 1
ATOM 748 C CA . ILE A 1 84 ? 8.393 -3.198 8.971 1.00 82.00 84 ILE A CA 1
ATOM 749 C C . ILE A 1 84 ? 9.917 -3.322 8.881 1.00 82.00 84 ILE A C 1
ATOM 751 O O . ILE A 1 84 ? 10.576 -2.513 8.229 1.00 82.00 84 ILE A O 1
ATOM 755 N N . HIS A 1 85 ? 10.469 -4.373 9.474 1.00 82.69 85 HIS A N 1
ATOM 756 C CA . HIS A 1 85 ? 11.890 -4.680 9.410 1.00 82.69 85 HIS A CA 1
ATOM 757 C C . HIS A 1 85 ? 12.377 -4.807 7.955 1.00 82.69 85 HIS A C 1
ATOM 759 O O . HIS A 1 85 ? 13.336 -4.149 7.560 1.00 82.69 85 HIS A O 1
ATOM 765 N N . GLU A 1 86 ? 11.680 -5.572 7.114 1.00 77.69 86 GLU A N 1
ATOM 766 C CA . GLU A 1 86 ? 11.990 -5.682 5.685 1.00 77.69 86 GLU A CA 1
ATOM 767 C C . GLU A 1 86 ? 11.970 -4.313 4.994 1.00 77.69 86 GLU A C 1
ATOM 769 O O . GLU A 1 86 ? 12.870 -4.007 4.215 1.00 77.69 86 GLU A O 1
ATOM 774 N N . GLY A 1 87 ? 10.994 -3.457 5.305 1.00 71.00 87 GLY A N 1
ATOM 775 C CA . GLY A 1 87 ? 10.911 -2.102 4.759 1.00 71.00 87 GLY A CA 1
ATOM 776 C C . GLY A 1 87 ? 12.090 -1.195 5.132 1.00 71.00 87 GLY A C 1
ATOM 777 O O . GLY A 1 87 ? 12.440 -0.328 4.334 1.00 71.00 87 GLY A O 1
ATOM 778 N N . LEU A 1 88 ? 12.699 -1.386 6.308 1.00 70.06 88 LEU A N 1
ATOM 779 C CA . LEU A 1 88 ? 13.860 -0.611 6.776 1.00 70.06 88 LEU A CA 1
ATOM 780 C C . LEU A 1 88 ? 15.178 -1.116 6.213 1.00 70.06 88 LEU A C 1
ATOM 782 O O . LEU A 1 88 ? 16.032 -0.324 5.822 1.00 70.06 88 LEU A O 1
ATOM 786 N N . TYR A 1 89 ? 15.354 -2.434 6.239 1.00 70.81 89 TYR A N 1
ATOM 787 C CA . TYR A 1 89 ? 16.664 -3.051 6.065 1.00 70.81 89 TYR A CA 1
ATOM 788 C C . TYR A 1 89 ? 16.859 -3.660 4.680 1.00 70.81 89 TYR A C 1
ATOM 790 O O . TYR A 1 89 ? 17.977 -4.046 4.338 1.00 70.81 89 TYR A O 1
ATOM 798 N N . THR A 1 90 ? 15.809 -3.727 3.853 1.00 66.50 90 THR A N 1
ATOM 799 C CA . THR A 1 90 ? 15.930 -4.216 2.478 1.00 66.50 90 THR A CA 1
ATOM 800 C C . THR A 1 90 ? 15.718 -3.115 1.451 1.00 66.50 90 THR A C 1
ATOM 802 O O . THR A 1 90 ? 14.702 -2.422 1.411 1.00 66.50 90 THR A O 1
ATOM 805 N N . THR A 1 91 ? 16.695 -2.974 0.557 1.00 58.94 91 THR A N 1
ATOM 806 C CA . THR A 1 91 ? 16.594 -2.050 -0.569 1.00 58.94 91 THR A CA 1
ATOM 807 C C . THR A 1 91 ? 15.724 -2.668 -1.662 1.00 58.94 91 THR A C 1
ATOM 809 O O . THR A 1 91 ? 16.139 -3.579 -2.390 1.00 58.94 91 THR A O 1
ATOM 812 N N . ARG A 1 92 ? 14.501 -2.156 -1.793 1.00 58.19 92 ARG A N 1
ATOM 813 C CA . ARG A 1 92 ? 13.630 -2.429 -2.940 1.00 58.19 92 ARG A CA 1
ATOM 814 C C . ARG A 1 92 ? 13.977 -1.427 -4.028 1.00 58.19 92 ARG A C 1
ATOM 816 O O . ARG A 1 92 ? 13.691 -0.241 -3.899 1.00 58.19 92 ARG A O 1
ATOM 823 N N . ASN A 1 93 ? 14.637 -1.905 -5.071 1.00 53.94 93 ASN A N 1
ATOM 824 C CA . ASN A 1 93 ? 14.934 -1.088 -6.233 1.00 53.94 93 ASN A CA 1
ATOM 825 C C . ASN A 1 93 ? 13.855 -1.330 -7.285 1.00 53.94 93 ASN A C 1
ATOM 827 O O . ASN A 1 93 ? 13.448 -2.468 -7.497 1.00 53.94 93 ASN A O 1
ATOM 831 N N . ASN A 1 94 ? 13.483 -0.298 -8.039 1.00 52.00 94 ASN A N 1
ATOM 832 C CA . ASN A 1 94 ? 12.549 -0.421 -9.167 1.00 52.00 94 ASN A CA 1
ATOM 833 C C . ASN A 1 94 ? 13.157 -1.152 -10.389 1.00 52.00 94 ASN A C 1
ATOM 835 O O . ASN A 1 94 ? 12.683 -0.997 -11.514 1.00 52.00 94 ASN A O 1
ATOM 839 N N . TYR A 1 95 ? 14.230 -1.926 -10.199 1.00 52.25 95 TYR A N 1
ATOM 840 C CA . TYR A 1 95 ? 14.865 -2.675 -11.275 1.00 52.25 95 TYR A CA 1
ATOM 841 C C . TYR A 1 95 ? 14.074 -3.950 -11.565 1.00 52.25 95 TYR A C 1
ATOM 843 O O . TYR A 1 95 ? 13.866 -4.784 -10.687 1.00 52.25 95 TYR A O 1
ATOM 851 N N . TYR A 1 96 ? 13.732 -4.126 -12.839 1.00 52.56 96 TYR A N 1
ATOM 852 C CA . TYR A 1 96 ? 13.062 -5.290 -13.428 1.00 52.56 96 TYR A CA 1
ATOM 853 C C . TYR A 1 96 ? 13.686 -6.656 -13.086 1.00 52.56 96 TYR A C 1
ATOM 855 O O . TYR A 1 96 ? 13.023 -7.683 -13.206 1.00 52.56 96 TYR A O 1
ATOM 863 N N . ARG A 1 97 ? 14.945 -6.664 -12.626 1.00 59.56 97 ARG A N 1
ATOM 864 C CA . ARG A 1 97 ? 15.704 -7.855 -12.223 1.00 59.56 97 ARG A CA 1
ATOM 865 C C . ARG A 1 97 ? 15.518 -8.268 -10.761 1.00 59.56 97 ARG A C 1
ATOM 867 O O . ARG A 1 97 ? 16.112 -9.260 -10.346 1.00 59.56 97 ARG A O 1
ATOM 874 N N . GLN A 1 98 ? 14.758 -7.529 -9.947 1.00 65.06 98 GLN A N 1
ATOM 875 C CA . GLN A 1 98 ? 14.534 -7.956 -8.564 1.00 65.06 98 GLN A CA 1
ATOM 876 C C . GLN A 1 98 ? 13.655 -9.219 -8.515 1.00 65.06 98 GLN A C 1
ATOM 878 O O . GLN A 1 98 ? 12.649 -9.309 -9.226 1.00 65.06 98 GLN A O 1
ATOM 883 N N . PRO A 1 99 ? 14.009 -10.213 -7.679 1.00 70.44 99 PRO A N 1
ATOM 884 C CA . PRO A 1 99 ? 13.178 -11.393 -7.515 1.00 70.44 99 PRO A CA 1
ATOM 885 C C . PRO A 1 99 ? 11.847 -11.004 -6.863 1.00 70.44 99 PRO A C 1
ATOM 887 O O . PRO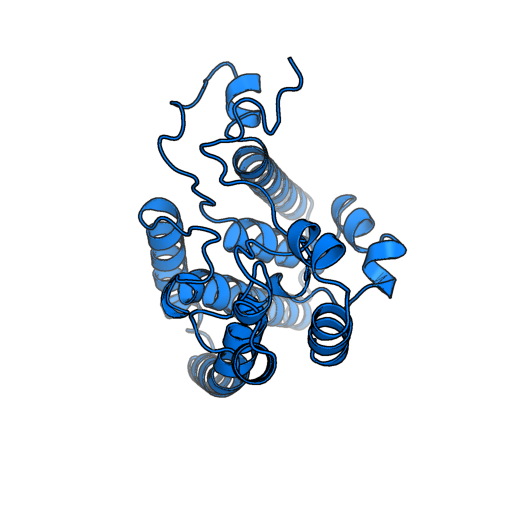 A 1 99 ? 11.806 -10.188 -5.941 1.00 70.44 99 PRO A O 1
ATOM 890 N N . LEU A 1 100 ? 10.759 -11.642 -7.305 1.00 69.38 100 LEU A N 1
ATOM 891 C CA . LEU A 1 100 ? 9.394 -11.380 -6.824 1.00 69.38 100 LEU A CA 1
ATOM 892 C C . LEU A 1 100 ? 9.273 -11.492 -5.290 1.00 69.38 100 LEU A C 1
ATOM 894 O O . LEU A 1 100 ? 8.497 -10.766 -4.672 1.00 69.38 100 LEU A O 1
ATOM 898 N N . SER A 1 101 ? 10.101 -12.331 -4.657 1.00 73.94 101 SER A N 1
ATOM 899 C CA . SER A 1 101 ? 10.181 -12.491 -3.199 1.00 73.94 101 SER A CA 1
ATOM 900 C C . SER A 1 101 ? 10.486 -11.189 -2.449 1.00 73.94 101 SER A C 1
ATOM 902 O O . SER A 1 101 ? 9.964 -10.990 -1.354 1.00 73.94 101 SER A O 1
ATOM 904 N N . LYS A 1 102 ? 11.233 -10.250 -3.048 1.00 73.75 102 LYS A N 1
ATOM 905 C CA . LYS A 1 102 ? 11.514 -8.921 -2.465 1.00 73.75 102 LYS A CA 1
ATOM 906 C C . LYS A 1 102 ? 10.284 -8.011 -2.403 1.00 73.75 102 LYS A C 1
ATOM 908 O O . LYS A 1 102 ? 10.343 -6.917 -1.841 1.00 73.75 102 LYS A O 1
ATOM 913 N N . HIS A 1 103 ? 9.154 -8.443 -2.961 1.00 73.75 103 HIS A N 1
ATOM 914 C CA . HIS A 1 103 ? 7.888 -7.721 -2.902 1.00 73.75 103 HIS A CA 1
ATOM 915 C C . HIS A 1 103 ? 6.822 -8.406 -2.038 1.00 73.75 103 HIS A C 1
ATOM 917 O O . HIS A 1 103 ? 5.736 -7.846 -1.874 1.00 73.75 103 HIS A O 1
ATOM 923 N N . LEU A 1 104 ? 7.162 -9.540 -1.414 1.00 78.00 104 LEU A N 1
ATOM 924 C CA . LEU A 1 104 ? 6.262 -10.328 -0.574 1.00 78.00 104 LEU A CA 1
ATOM 925 C C . LEU A 1 104 ? 5.786 -9.575 0.670 1.00 78.00 104 LEU A C 1
ATOM 927 O O . LEU A 1 104 ? 4.595 -9.580 0.967 1.00 78.00 104 LEU A O 1
ATOM 931 N N . SER A 1 105 ? 6.688 -8.878 1.364 1.00 78.44 105 SER A N 1
ATOM 932 C CA . SER A 1 105 ? 6.358 -8.105 2.572 1.00 78.44 105 SER A CA 1
ATOM 933 C C . SER A 1 105 ? 5.282 -7.049 2.309 1.00 78.44 105 SER A C 1
ATOM 935 O O . SER A 1 105 ? 4.364 -6.836 3.092 1.00 78.44 105 SER A O 1
ATOM 937 N N . THR A 1 106 ? 5.347 -6.419 1.143 1.00 75.50 106 THR A N 1
ATOM 938 C CA . THR A 1 106 ? 4.387 -5.399 0.710 1.00 75.50 106 THR A CA 1
ATOM 939 C C . THR A 1 106 ? 3.011 -6.011 0.452 1.00 75.50 106 THR A C 1
ATOM 941 O O . THR A 1 106 ? 1.993 -5.366 0.691 1.00 75.50 106 THR A O 1
ATOM 944 N N . PHE A 1 107 ? 2.982 -7.265 -0.002 1.00 76.44 107 PHE A N 1
ATOM 945 C CA . PHE A 1 107 ? 1.756 -7.929 -0.428 1.00 76.44 107 PHE A CA 1
ATOM 946 C C . PHE A 1 107 ? 1.023 -8.464 0.789 1.00 76.44 107 PHE A C 1
ATOM 948 O O . PHE A 1 107 ? -0.186 -8.276 0.939 1.00 76.44 107 PHE A O 1
ATOM 955 N N . LEU A 1 108 ? 1.796 -9.043 1.705 1.00 82.56 108 LEU A N 1
ATOM 956 C CA . LEU A 1 108 ? 1.325 -9.411 3.026 1.00 82.56 108 LEU A CA 1
ATOM 957 C C . LEU A 1 108 ? 0.794 -8.188 3.776 1.00 82.56 108 LEU A C 1
ATOM 959 O O . LEU A 1 108 ? -0.267 -8.296 4.374 1.00 82.56 108 LEU A O 1
ATOM 963 N N . ALA A 1 109 ? 1.433 -7.016 3.675 1.00 85.31 109 ALA A N 1
ATOM 964 C CA . ALA A 1 109 ? 0.909 -5.787 4.280 1.00 85.31 109 ALA A CA 1
ATOM 965 C C . ALA A 1 109 ? -0.510 -5.441 3.794 1.00 85.31 109 ALA A C 1
ATOM 967 O O . ALA A 1 109 ? -1.390 -5.188 4.613 1.00 85.31 109 ALA A O 1
ATOM 968 N N . GLY A 1 110 ? -0.741 -5.467 2.475 1.00 83.44 110 GLY A N 1
ATOM 969 C CA . GLY A 1 110 ? -2.062 -5.195 1.895 1.00 83.44 110 GLY A CA 1
ATOM 970 C C . GLY A 1 110 ? -3.099 -6.265 2.247 1.00 83.44 110 GLY A C 1
ATOM 971 O O . GLY A 1 110 ? -4.226 -5.941 2.609 1.00 83.44 110 GLY A O 1
ATOM 972 N N . SER A 1 111 ? -2.706 -7.541 2.214 1.00 85.94 111 SER A N 1
ATOM 973 C CA . SER A 1 111 ? -3.593 -8.663 2.559 1.00 85.94 111 SER A CA 1
ATOM 974 C C . SER A 1 111 ? -3.988 -8.644 4.040 1.00 85.94 111 SER A C 1
ATOM 976 O O . SER A 1 111 ? -5.152 -8.850 4.376 1.00 85.94 111 SER A O 1
ATOM 978 N N . MET A 1 112 ? -3.038 -8.341 4.930 1.00 90.31 112 MET A N 1
ATOM 979 C CA . MET A 1 112 ? -3.310 -8.164 6.356 1.00 90.31 112 MET A CA 1
ATOM 980 C C . MET A 1 112 ? -4.197 -6.943 6.611 1.00 90.31 112 MET A C 1
ATOM 982 O O . MET A 1 112 ? -5.119 -7.040 7.412 1.00 90.31 112 MET A O 1
ATOM 986 N N . ALA A 1 113 ? -3.987 -5.828 5.904 1.00 89.69 113 ALA A N 1
ATOM 987 C CA . ALA A 1 113 ? -4.848 -4.652 6.025 1.00 89.69 113 ALA A CA 1
ATOM 988 C C . ALA A 1 113 ? -6.302 -4.955 5.625 1.00 89.69 113 ALA A C 1
ATOM 990 O O . ALA A 1 113 ? -7.223 -4.547 6.328 1.00 89.69 113 ALA A O 1
ATOM 991 N N . ALA A 1 114 ? -6.512 -5.733 4.557 1.00 88.31 114 ALA A N 1
ATOM 992 C CA . ALA A 1 114 ? -7.846 -6.174 4.154 1.00 88.31 114 ALA A CA 1
ATOM 993 C C . ALA A 1 114 ? -8.528 -7.023 5.241 1.00 88.31 114 ALA A C 1
ATOM 995 O O . ALA A 1 114 ? -9.693 -6.799 5.557 1.00 88.31 114 ALA A O 1
ATOM 996 N N . VAL A 1 115 ? -7.800 -7.966 5.849 1.00 90.00 115 VAL A N 1
ATOM 997 C CA . VAL A 1 115 ? -8.326 -8.770 6.965 1.00 90.00 115 VAL A CA 1
ATOM 998 C C . VAL A 1 115 ? -8.631 -7.894 8.179 1.00 90.00 115 VAL A C 1
ATOM 1000 O O . VAL A 1 115 ? -9.702 -8.033 8.758 1.00 90.00 115 VAL A O 1
ATOM 1003 N N . ILE A 1 116 ? -7.738 -6.963 8.537 1.00 91.19 116 ILE A N 1
ATOM 1004 C CA . ILE A 1 116 ? -7.971 -6.011 9.633 1.00 91.19 116 ILE A CA 1
ATOM 1005 C C . ILE A 1 116 ? -9.260 -5.227 9.387 1.00 91.19 116 ILE A C 1
ATOM 1007 O O . ILE A 1 116 ? -10.071 -5.105 10.299 1.00 91.19 116 ILE A O 1
ATOM 1011 N N . PHE A 1 117 ? -9.470 -4.725 8.168 1.00 91.12 117 PHE A N 1
ATOM 1012 C CA . PHE A 1 117 ? -10.701 -4.026 7.817 1.00 91.12 117 PHE A CA 1
ATOM 1013 C C . PHE A 1 117 ? -11.936 -4.913 8.012 1.00 91.12 117 PHE A C 1
ATOM 1015 O O . PHE A 1 117 ? -12.860 -4.501 8.706 1.00 91.12 117 PHE A O 1
ATOM 1022 N N . VAL A 1 118 ? -11.936 -6.132 7.461 1.00 90.19 118 VAL A N 1
ATOM 1023 C CA . VAL A 1 118 ? -13.078 -7.060 7.564 1.00 90.19 118 VAL A CA 1
ATOM 1024 C C . VAL A 1 118 ? -13.395 -7.405 9.023 1.00 90.19 118 VAL A C 1
ATOM 1026 O O . VAL A 1 118 ? -14.559 -7.393 9.419 1.00 90.19 118 VAL A O 1
ATOM 1029 N N . GLU A 1 119 ? -12.375 -7.677 9.837 1.00 90.50 119 GLU A N 1
ATOM 1030 C CA . GLU A 1 119 ? -12.535 -8.005 11.258 1.00 90.50 119 GLU A CA 1
ATOM 1031 C C . GLU A 1 119 ? -13.046 -6.803 12.069 1.00 90.50 119 GLU A C 1
ATOM 1033 O O . GLU A 1 119 ? -13.958 -6.951 12.886 1.00 90.50 119 GLU A O 1
ATOM 1038 N N . LEU A 1 120 ? -12.513 -5.600 11.821 1.00 90.75 120 LEU A N 1
ATOM 1039 C CA . LEU A 1 120 ? -12.978 -4.372 12.472 1.00 90.75 120 LEU A CA 1
ATOM 1040 C C . LEU A 1 120 ? -14.413 -4.032 12.066 1.00 90.75 120 LEU A C 1
ATOM 1042 O O . LEU A 1 120 ? -15.232 -3.720 12.928 1.00 90.75 120 LEU A O 1
ATOM 1046 N N . GLU A 1 121 ? -14.744 -4.132 10.780 1.00 92.06 121 GLU A N 1
ATOM 1047 C CA . GLU A 1 121 ? -16.092 -3.888 10.270 1.00 92.06 121 GLU A CA 1
ATOM 1048 C C . GLU A 1 121 ? -17.101 -4.872 10.880 1.00 92.06 121 GLU A C 1
ATOM 1050 O O . GLU A 1 121 ? -18.163 -4.460 11.361 1.00 92.06 121 GLU A O 1
ATOM 1055 N N . ALA A 1 122 ? -16.764 -6.165 10.915 1.00 91.31 122 ALA A N 1
ATOM 1056 C CA . ALA A 1 122 ? -17.597 -7.194 11.530 1.00 91.31 122 ALA A CA 1
ATOM 1057 C C . ALA A 1 122 ? -17.803 -6.935 13.029 1.00 91.31 122 ALA A C 1
ATOM 1059 O O . ALA A 1 122 ? -18.931 -7.017 13.525 1.00 91.31 122 ALA A O 1
ATOM 1060 N N . TRP A 1 123 ? -16.739 -6.568 13.747 1.00 92.25 123 TRP A N 1
ATOM 1061 C CA . TRP A 1 123 ? -16.812 -6.243 15.168 1.00 92.25 123 TRP A CA 1
ATOM 1062 C C . TRP A 1 123 ? -17.695 -5.015 15.433 1.00 92.25 123 TRP A C 1
ATOM 1064 O O . TRP A 1 123 ? -18.609 -5.105 16.260 1.00 92.25 123 TRP A O 1
ATOM 1074 N N . ILE A 1 124 ? -17.501 -3.913 14.697 1.00 92.81 124 ILE A N 1
ATOM 1075 C CA . ILE A 1 124 ? -18.318 -2.690 14.813 1.00 92.81 124 ILE A CA 1
ATOM 1076 C C . ILE A 1 124 ? -19.796 -3.022 14.592 1.00 92.81 124 ILE A C 1
ATOM 1078 O O . ILE A 1 124 ? -20.644 -2.644 15.403 1.00 92.81 124 ILE A O 1
ATOM 1082 N N . LYS A 1 125 ? -20.102 -3.787 13.535 1.00 92.75 125 LYS A N 1
ATOM 1083 C CA . LYS A 1 125 ? -21.472 -4.214 13.214 1.00 92.75 125 LYS A CA 1
ATOM 1084 C C . LYS A 1 125 ? -22.077 -5.104 14.300 1.00 92.75 125 LYS A C 1
ATOM 1086 O O . LYS A 1 125 ? -23.226 -4.897 14.672 1.00 92.75 125 LYS A O 1
ATOM 1091 N N . SER A 1 126 ? -21.317 -6.064 14.830 1.00 94.38 126 SER A N 1
ATOM 1092 C CA . SER A 1 126 ? -21.812 -7.000 15.852 1.00 94.38 126 SER A CA 1
ATOM 1093 C C . SER A 1 126 ? -22.053 -6.358 17.221 1.00 94.38 126 SER A C 1
ATOM 1095 O O . SER A 1 126 ? -22.934 -6.791 17.957 1.00 94.38 126 SER A O 1
ATOM 1097 N N . THR A 1 127 ? -21.277 -5.329 17.567 1.00 94.06 127 THR A N 1
ATOM 1098 C CA . THR A 1 127 ? -21.337 -4.663 18.878 1.00 94.06 127 THR A CA 1
ATOM 1099 C C . THR A 1 127 ? -22.190 -3.399 18.859 1.00 94.06 127 THR A C 1
ATOM 1101 O O . THR A 1 127 ? -22.501 -2.857 19.918 1.00 94.06 127 THR A O 1
ATOM 1104 N N . GLY A 1 128 ? -22.558 -2.904 17.671 1.00 92.12 128 GLY A N 1
ATOM 1105 C CA . GLY A 1 128 ? -23.208 -1.604 17.514 1.00 92.12 128 GLY A CA 1
ATOM 1106 C C . GLY A 1 128 ? -22.308 -0.444 17.949 1.00 92.12 128 GLY A C 1
ATOM 1107 O O . GLY A 1 128 ? -22.813 0.603 18.362 1.00 92.12 128 GLY A O 1
ATOM 1108 N N . PHE A 1 129 ? -20.986 -0.639 17.907 1.00 93.81 129 PHE A N 1
ATOM 1109 C CA . PHE A 1 129 ? -20.015 0.344 18.366 1.00 93.81 129 PHE A CA 1
ATOM 1110 C C . PHE A 1 129 ? -20.169 1.667 17.611 1.00 93.81 129 PHE A C 1
ATOM 1112 O O . PHE A 1 129 ? -20.271 1.701 16.384 1.00 93.81 129 PHE A O 1
ATOM 1119 N N . LYS A 1 130 ? -20.143 2.774 18.358 1.00 92.81 130 LYS A N 1
ATOM 1120 C CA . LYS A 1 130 ? -20.159 4.131 17.808 1.00 92.81 130 LYS A CA 1
ATOM 1121 C C . LYS A 1 130 ? -18.864 4.842 18.168 1.00 92.81 130 LYS A C 1
ATOM 1123 O O . LYS A 1 130 ? -18.444 4.852 19.326 1.00 92.81 130 LYS A O 1
ATOM 1128 N N . PHE A 1 131 ? -18.249 5.478 17.177 1.00 91.62 131 PHE A N 1
ATOM 1129 C CA . PHE A 1 131 ? -17.067 6.299 17.396 1.00 91.62 131 PHE A CA 1
ATOM 1130 C C . PHE A 1 131 ? -17.427 7.537 18.225 1.00 91.62 131 PHE A C 1
ATOM 1132 O O . PHE A 1 131 ? -18.134 8.427 17.762 1.00 91.62 131 PHE A O 1
ATOM 1139 N N . GLY A 1 132 ? -16.937 7.589 19.463 1.00 92.94 132 GLY A N 1
ATOM 1140 C CA . GLY A 1 132 ? -16.940 8.803 20.272 1.00 92.94 132 GLY A CA 1
ATOM 1141 C C . GLY A 1 132 ? -15.839 9.771 19.838 1.00 92.94 132 GLY A C 1
ATOM 1142 O O . GLY A 1 132 ? -14.903 9.396 19.130 1.00 92.94 132 GLY A O 1
ATOM 1143 N N . THR A 1 133 ? -15.911 11.011 20.319 1.00 94.19 133 THR A N 1
ATOM 1144 C CA . THR A 1 133 ? -14.990 12.094 19.939 1.00 94.19 133 THR A CA 1
ATOM 1145 C C . THR A 1 133 ? -13.518 11.728 20.138 1.00 94.19 133 THR A C 1
ATOM 1147 O O . THR A 1 133 ? -12.706 11.967 19.251 1.00 94.19 133 THR A O 1
ATOM 1150 N N . LEU A 1 134 ? -13.167 11.087 21.259 1.00 93.75 134 LEU A N 1
ATOM 1151 C CA . LEU A 1 134 ? -11.785 10.672 21.531 1.00 93.75 134 LEU A CA 1
ATOM 1152 C C . LEU A 1 134 ? -11.285 9.603 20.551 1.00 93.75 134 LEU A C 1
ATOM 1154 O O . LEU A 1 134 ? -10.138 9.670 20.118 1.00 93.75 134 LEU A O 1
ATOM 1158 N N . HIS A 1 135 ? -12.140 8.651 20.158 1.00 93.06 135 HIS A N 1
ATOM 1159 C CA . HIS A 1 135 ? -11.784 7.635 19.163 1.00 93.06 135 HIS A CA 1
ATOM 1160 C C . HIS A 1 135 ? -11.528 8.275 17.797 1.00 93.06 135 HIS A C 1
ATOM 1162 O O . HIS A 1 135 ? -10.549 7.938 17.135 1.00 93.06 135 HIS A O 1
ATOM 1168 N N . VAL A 1 136 ? -12.376 9.231 17.401 1.00 93.62 136 VAL A N 1
ATOM 1169 C CA . VAL A 1 136 ? -12.201 9.977 16.149 1.00 93.62 136 VAL A CA 1
ATOM 1170 C C . VAL A 1 136 ? -10.904 10.779 16.186 1.00 93.62 136 VAL A C 1
ATOM 1172 O O . VAL A 1 136 ? -10.108 10.661 15.262 1.00 93.62 136 VAL A O 1
ATOM 1175 N N . ILE A 1 137 ? -10.643 11.540 17.254 1.00 94.12 137 ILE A N 1
ATOM 1176 C CA . ILE A 1 137 ? -9.396 12.311 17.393 1.00 94.12 137 ILE A CA 1
ATOM 1177 C C . ILE A 1 137 ? -8.178 11.385 17.308 1.00 94.12 137 ILE A C 1
ATOM 1179 O O . ILE A 1 137 ? -7.252 11.672 16.553 1.00 94.12 137 ILE A O 1
ATOM 1183 N N . GLY A 1 138 ? -8.195 10.256 18.022 1.00 94.25 138 GLY A N 1
ATOM 1184 C CA . GLY A 1 138 ? -7.120 9.267 17.964 1.00 94.25 138 GLY A CA 1
ATOM 1185 C C . GLY A 1 138 ? -6.875 8.750 16.544 1.00 94.25 138 GLY A C 1
ATOM 1186 O O . GLY A 1 138 ? -5.735 8.757 16.081 1.00 94.25 138 GLY A O 1
ATOM 1187 N N . LEU A 1 139 ? -7.938 8.382 15.820 1.00 93.12 139 LEU A N 1
ATOM 1188 C CA . LEU A 1 139 ? -7.841 7.965 14.417 1.00 93.12 139 LEU A CA 1
ATOM 1189 C C . LEU A 1 139 ? -7.262 9.067 13.524 1.00 93.12 139 LEU A C 1
ATOM 1191 O O . LEU A 1 139 ? -6.386 8.772 12.715 1.00 93.12 139 LEU A O 1
ATOM 1195 N N . ARG A 1 140 ? -7.675 10.328 13.703 1.00 94.12 140 ARG A N 1
ATOM 1196 C CA . ARG A 1 140 ? -7.152 11.469 12.928 1.00 94.12 140 ARG A CA 1
ATOM 1197 C C . ARG A 1 140 ? -5.681 11.757 13.203 1.00 94.12 140 ARG A C 1
ATOM 1199 O O . ARG A 1 140 ? -4.945 12.096 12.282 1.00 94.12 140 ARG A O 1
ATOM 1206 N N . VAL A 1 141 ? -5.225 11.584 14.442 1.00 94.62 141 VAL A N 1
ATOM 1207 C CA . VAL A 1 141 ? -3.795 11.697 14.769 1.00 94.62 141 VAL A CA 1
ATOM 1208 C C . VAL A 1 141 ? -3.000 10.605 14.052 1.00 94.62 141 VAL A C 1
ATOM 1210 O O . VAL A 1 141 ? -1.978 10.901 13.434 1.00 94.62 141 VAL A O 1
ATOM 1213 N N . VAL A 1 142 ? -3.478 9.357 14.078 1.00 93.06 142 VAL A N 1
ATOM 1214 C CA . VAL A 1 142 ? -2.821 8.245 13.370 1.00 93.06 142 VAL A CA 1
ATOM 1215 C C . VAL A 1 142 ? -2.821 8.480 11.856 1.00 93.06 142 VAL A C 1
ATOM 1217 O O . VAL A 1 142 ? -1.780 8.323 11.220 1.00 93.06 142 VAL A O 1
ATOM 1220 N N . GLU A 1 143 ? -3.947 8.909 11.287 1.00 93.56 143 GLU A N 1
ATOM 1221 C CA . GLU A 1 143 ? -4.084 9.287 9.875 1.00 93.56 143 GLU A CA 1
ATOM 1222 C C . GLU A 1 143 ? -3.039 10.342 9.474 1.00 93.56 143 GLU A C 1
ATOM 1224 O O . GLU A 1 143 ? -2.271 10.133 8.532 1.00 93.56 143 GLU A O 1
ATOM 1229 N N . ALA A 1 144 ? -2.935 11.435 10.237 1.00 90.75 144 ALA A N 1
ATOM 1230 C CA . ALA A 1 144 ? -1.982 12.511 9.978 1.00 90.75 144 ALA A CA 1
ATOM 1231 C C . ALA A 1 144 ? -0.523 12.033 10.051 1.00 90.75 144 ALA A C 1
ATOM 1233 O O . ALA A 1 144 ? 0.292 12.401 9.201 1.00 90.75 144 ALA A O 1
ATOM 1234 N N . VAL A 1 145 ? -0.189 11.173 11.020 1.00 89.56 145 VAL A N 1
ATOM 1235 C CA . VAL A 1 145 ? 1.150 10.572 11.137 1.00 89.56 145 VAL A CA 1
ATOM 1236 C C . VAL A 1 145 ? 1.462 9.681 9.933 1.00 89.56 145 VAL A C 1
ATOM 1238 O O . VAL A 1 145 ? 2.566 9.758 9.389 1.00 89.56 145 VAL A O 1
ATOM 1241 N N . LEU A 1 146 ? 0.508 8.863 9.478 1.00 88.75 146 LEU A N 1
ATOM 1242 C CA . LEU A 1 146 ? 0.687 8.010 8.299 1.00 88.75 146 LEU A CA 1
ATOM 1243 C C . LEU A 1 146 ? 0.895 8.841 7.029 1.00 88.75 146 LEU A C 1
ATOM 1245 O O . LEU A 1 146 ? 1.795 8.527 6.246 1.00 88.75 146 LEU A O 1
ATOM 1249 N N . ILE A 1 147 ? 0.127 9.921 6.853 1.00 87.69 147 ILE A N 1
ATOM 1250 C CA . ILE A 1 147 ? 0.272 10.856 5.729 1.00 87.69 147 ILE A CA 1
ATOM 1251 C C . ILE A 1 147 ? 1.635 11.547 5.782 1.00 87.69 147 ILE A C 1
ATOM 1253 O O . ILE A 1 147 ? 2.371 11.512 4.798 1.00 87.69 147 ILE A O 1
ATOM 1257 N N . ALA A 1 148 ? 2.021 12.111 6.928 1.00 84.31 148 ALA A N 1
ATOM 1258 C CA . ALA A 1 148 ? 3.317 12.765 7.099 1.00 84.31 148 ALA A CA 1
ATOM 1259 C C . ALA A 1 148 ? 4.482 11.802 6.817 1.00 84.31 148 ALA A C 1
ATOM 1261 O O . ALA A 1 148 ? 5.409 12.128 6.071 1.00 84.31 148 ALA A O 1
ATOM 1262 N N . ALA A 1 149 ? 4.412 10.576 7.341 1.00 80.06 149 ALA A N 1
ATOM 1263 C CA . ALA A 1 149 ? 5.423 9.550 7.111 1.00 80.06 149 ALA A CA 1
ATOM 1264 C C . ALA A 1 149 ? 5.442 9.042 5.657 1.00 80.06 149 ALA A C 1
ATOM 1266 O O . ALA A 1 149 ? 6.491 8.603 5.170 1.00 80.06 149 ALA A O 1
ATOM 1267 N N . TYR A 1 150 ? 4.303 9.060 4.961 1.00 80.94 150 TYR A N 1
ATOM 1268 C CA . TYR A 1 150 ? 4.210 8.732 3.539 1.00 80.94 150 TYR A CA 1
ATOM 1269 C C . TYR A 1 150 ? 4.817 9.839 2.676 1.00 80.94 150 TYR A C 1
ATOM 1271 O O . TYR A 1 150 ? 5.732 9.564 1.899 1.00 80.94 150 TYR A O 1
ATOM 1279 N N . LEU A 1 151 ? 4.398 11.090 2.877 1.00 77.69 151 LEU A N 1
ATOM 1280 C CA . LEU A 1 151 ? 4.939 12.259 2.182 1.00 77.69 151 LEU A CA 1
ATOM 1281 C C . LEU A 1 151 ? 6.443 12.402 2.421 1.00 77.69 151 LEU A C 1
ATOM 1283 O O . LEU A 1 151 ? 7.187 12.677 1.487 1.00 77.69 151 LEU A O 1
ATOM 1287 N N . SER A 1 152 ? 6.918 12.122 3.636 1.00 74.06 152 SER A N 1
ATOM 1288 C CA . SER A 1 152 ? 8.350 12.092 3.935 1.00 74.06 152 SER A CA 1
ATOM 1289 C C . SER A 1 152 ? 9.112 11.089 3.061 1.00 74.06 152 SER A C 1
ATOM 1291 O O . SER A 1 152 ? 10.201 11.388 2.587 1.00 74.06 152 SER A O 1
ATOM 1293 N N . VAL A 1 153 ? 8.537 9.920 2.763 1.00 70.81 153 VAL A N 1
ATOM 1294 C CA . VAL A 1 153 ? 9.171 8.958 1.843 1.00 70.81 153 VAL A CA 1
ATOM 1295 C C . VAL A 1 153 ? 9.118 9.435 0.398 1.00 70.81 153 VAL A C 1
ATOM 1297 O O . VAL A 1 153 ? 10.124 9.342 -0.303 1.00 70.81 153 VAL A O 1
ATOM 1300 N N . VAL A 1 154 ? 7.976 9.967 -0.044 1.00 70.00 154 VAL A N 1
ATOM 1301 C CA . VAL A 1 154 ? 7.804 10.477 -1.415 1.00 70.00 154 VAL A CA 1
ATOM 1302 C C . VAL A 1 154 ? 8.780 11.623 -1.698 1.00 70.00 154 VAL A C 1
ATOM 1304 O O . VAL A 1 154 ? 9.455 11.621 -2.726 1.00 70.00 154 VAL A O 1
ATOM 1307 N N . PHE A 1 155 ? 8.921 12.546 -0.748 1.00 69.56 155 PHE A N 1
ATOM 1308 C CA . PHE A 1 155 ? 9.725 13.759 -0.869 1.00 69.56 155 PHE A CA 1
ATOM 1309 C C . PHE A 1 155 ? 11.075 13.673 -0.137 1.00 69.56 155 PHE A C 1
ATOM 1311 O O . PHE A 1 155 ? 11.598 14.685 0.321 1.00 69.56 155 PHE A O 1
ATOM 1318 N N . ARG A 1 156 ? 11.640 12.465 0.009 1.00 67.38 156 ARG A N 1
ATOM 1319 C CA . ARG A 1 156 ? 12.997 12.224 0.554 1.00 67.38 156 ARG A CA 1
ATOM 1320 C C . ARG A 1 156 ? 13.326 12.994 1.845 1.00 67.38 156 ARG A C 1
ATOM 1322 O O . ARG A 1 156 ? 14.409 13.550 1.991 1.00 67.38 156 ARG A O 1
ATOM 1329 N N . GLY A 1 157 ? 12.403 13.012 2.795 1.00 64.38 157 GLY A N 1
ATOM 1330 C CA . GLY A 1 157 ? 12.588 13.655 4.089 1.00 64.38 157 GLY A CA 1
ATOM 1331 C C . GLY A 1 157 ? 12.109 15.103 4.162 1.00 64.38 157 GLY A C 1
ATOM 1332 O O . GLY A 1 157 ? 12.340 15.728 5.188 1.00 64.38 157 GLY A O 1
ATOM 1333 N N . LEU A 1 158 ? 11.397 15.631 3.155 1.00 69.12 158 LEU A N 1
ATOM 1334 C CA . LEU A 1 158 ? 10.847 17.000 3.166 1.00 69.12 158 LEU A CA 1
ATOM 1335 C C . LEU A 1 158 ? 10.082 17.346 4.450 1.00 69.12 158 LEU A C 1
ATOM 1337 O O . LEU A 1 158 ? 10.223 18.445 4.973 1.00 69.12 158 LEU A O 1
ATOM 1341 N N . PHE A 1 159 ? 9.316 16.399 4.993 1.00 70.12 159 PHE A N 1
ATOM 1342 C CA . PHE A 1 159 ? 8.633 16.583 6.274 1.00 70.12 159 PHE A CA 1
ATOM 1343 C C . PHE A 1 159 ? 9.615 16.878 7.420 1.00 70.12 159 PHE A C 1
ATOM 1345 O O . PHE A 1 159 ? 9.393 17.780 8.219 1.00 70.12 159 PHE A O 1
ATOM 1352 N N . PHE A 1 160 ? 10.732 16.153 7.473 1.00 70.44 160 PHE A N 1
ATOM 1353 C CA . PHE A 1 160 ? 11.779 16.363 8.469 1.00 70.44 160 PHE A CA 1
ATOM 1354 C C . PHE A 1 160 ? 12.577 17.645 8.210 1.00 70.44 160 PHE A C 1
ATOM 1356 O O . PHE A 1 160 ? 12.943 18.336 9.157 1.00 70.44 160 PHE A O 1
ATOM 1363 N N . ASN A 1 161 ? 12.766 18.018 6.941 1.00 71.25 161 ASN A N 1
ATOM 1364 C CA . ASN A 1 161 ? 13.345 19.311 6.576 1.00 71.25 161 ASN A CA 1
ATOM 1365 C C . ASN A 1 161 ? 12.468 20.469 7.078 1.00 71.25 161 ASN A C 1
ATOM 1367 O O . ASN A 1 161 ? 12.991 21.431 7.631 1.00 71.25 161 ASN A O 1
ATOM 1371 N N . TRP A 1 162 ? 11.140 20.357 6.954 1.00 71.00 162 TRP A N 1
ATOM 1372 C CA . TRP A 1 162 ? 10.199 21.360 7.465 1.00 71.00 162 TRP A CA 1
ATOM 1373 C C . TRP A 1 162 ? 10.225 21.480 8.996 1.00 71.00 162 TRP A C 1
ATOM 1375 O O . TRP A 1 162 ? 10.093 22.576 9.530 1.00 71.00 162 TRP A O 1
ATOM 1385 N N . LEU A 1 163 ? 10.476 20.374 9.702 1.00 77.56 163 LEU A N 1
ATOM 1386 C CA . LEU A 1 163 ? 10.672 20.356 11.156 1.00 77.56 163 LEU A CA 1
ATOM 1387 C C . LEU A 1 163 ? 12.063 20.849 11.604 1.00 77.56 163 LEU A C 1
ATOM 1389 O O . LEU A 1 163 ? 12.355 20.822 12.798 1.00 77.56 163 LEU A O 1
ATOM 1393 N N . GLY A 1 164 ? 12.936 21.266 10.679 1.00 76.12 164 GLY A N 1
ATOM 1394 C CA . GLY A 1 164 ? 14.302 21.698 10.995 1.00 76.12 164 GLY A CA 1
ATOM 1395 C C . GLY A 1 164 ? 15.243 20.558 11.404 1.00 76.12 164 GLY A C 1
ATOM 1396 O O . GLY A 1 164 ? 16.289 20.808 11.998 1.00 76.12 164 GLY A O 1
ATOM 1397 N N . LEU A 1 165 ? 14.888 19.307 11.095 1.00 77.38 165 LEU A N 1
ATOM 1398 C CA . LEU A 1 165 ? 15.639 18.100 11.453 1.00 77.38 165 LEU A CA 1
ATOM 1399 C C . LEU A 1 165 ? 16.014 17.312 10.187 1.00 77.38 165 LEU A C 1
ATOM 1401 O O . LEU A 1 165 ? 15.482 16.223 9.973 1.00 77.38 165 LEU A O 1
ATOM 1405 N N . PRO A 1 166 ? 16.890 17.838 9.312 1.00 72.00 166 PRO A N 1
ATOM 1406 C CA . PRO A 1 166 ? 17.170 17.209 8.027 1.00 72.00 166 PRO A CA 1
ATOM 1407 C C . PRO A 1 166 ? 17.716 15.788 8.205 1.00 72.00 166 PRO A C 1
ATOM 1409 O O . PRO A 1 166 ? 18.649 15.542 8.974 1.00 72.00 166 PRO A O 1
ATOM 1412 N N . LEU A 1 167 ? 17.133 14.840 7.470 1.00 65.94 167 LEU A N 1
ATOM 1413 C CA . LEU A 1 167 ? 17.646 13.474 7.421 1.00 65.94 167 LEU A CA 1
ATOM 1414 C C . LEU A 1 167 ? 18.953 13.430 6.626 1.00 65.94 167 LEU A C 1
ATOM 1416 O O . LEU A 1 167 ? 19.151 14.198 5.684 1.00 65.94 167 LEU A O 1
ATOM 1420 N N . GLN A 1 168 ? 19.834 12.486 6.965 1.00 63.03 168 GLN A N 1
ATOM 1421 C CA . GLN A 1 168 ? 21.040 12.277 6.170 1.00 63.03 168 GLN A CA 1
ATOM 1422 C C . GLN A 1 168 ? 20.688 11.903 4.719 1.00 63.03 168 GLN A C 1
ATOM 1424 O O . GLN A 1 168 ? 19.737 11.142 4.503 1.00 63.03 168 GLN A O 1
ATOM 1429 N N . PRO A 1 169 ? 21.467 12.375 3.725 1.00 63.25 169 PRO A N 1
ATOM 1430 C CA . PRO A 1 169 ? 21.240 12.049 2.325 1.00 63.25 169 PRO A CA 1
ATOM 1431 C C . PRO A 1 169 ? 21.176 10.536 2.110 1.00 63.25 169 PRO A C 1
ATOM 1433 O O . PRO A 1 169 ? 22.099 9.792 2.458 1.00 63.25 169 PRO A O 1
ATOM 1436 N N . ALA A 1 170 ? 20.076 10.069 1.520 1.00 57.25 170 ALA A N 1
ATOM 1437 C CA . ALA A 1 170 ? 19.911 8.661 1.206 1.00 57.25 170 ALA A CA 1
ATOM 1438 C C . ALA A 1 170 ? 20.971 8.234 0.176 1.00 57.25 170 ALA A C 1
ATOM 1440 O O . ALA A 1 170 ? 20.947 8.666 -0.974 1.00 57.25 170 ALA A O 1
ATOM 1441 N N . LYS A 1 171 ? 21.896 7.351 0.577 1.00 55.22 171 LYS A N 1
ATOM 1442 C CA . LYS A 1 171 ? 22.947 6.817 -0.315 1.00 55.22 171 LYS A CA 1
ATOM 1443 C C . LYS A 1 171 ? 22.386 5.923 -1.431 1.00 55.22 171 LYS A C 1
ATOM 1445 O O . LYS A 1 171 ? 23.059 5.686 -2.429 1.00 55.22 171 LYS A O 1
ATOM 1450 N N . HIS A 1 172 ? 21.166 5.416 -1.256 1.00 52.72 172 HIS A N 1
ATOM 1451 C CA . HIS A 1 172 ? 20.455 4.559 -2.201 1.00 52.72 172 HIS A CA 1
ATOM 1452 C C . HIS A 1 172 ? 18.958 4.877 -2.171 1.00 52.72 172 HIS A C 1
ATOM 1454 O O . HIS A 1 172 ? 18.437 5.306 -1.142 1.00 52.72 172 HIS A O 1
ATOM 1460 N N . TYR A 1 173 ? 18.259 4.642 -3.286 1.00 52.06 173 TYR A N 1
ATOM 1461 C CA . TYR A 1 173 ? 16.803 4.749 -3.327 1.00 52.06 173 TYR A CA 1
ATOM 1462 C C . TYR A 1 173 ? 16.183 3.701 -2.401 1.00 52.06 173 TYR A C 1
ATOM 1464 O O . TYR A 1 173 ? 16.348 2.502 -2.612 1.00 52.06 173 TYR A O 1
ATOM 1472 N N . ILE A 1 174 ? 15.479 4.167 -1.375 1.00 52.78 174 ILE A N 1
ATOM 1473 C CA . ILE A 1 174 ? 14.716 3.335 -0.453 1.00 52.78 174 ILE A CA 1
ATOM 1474 C C . ILE A 1 174 ? 13.273 3.839 -0.447 1.00 52.78 174 ILE A C 1
ATOM 1476 O O . ILE A 1 174 ? 13.026 5.034 -0.303 1.00 52.78 174 ILE A O 1
ATOM 1480 N N . MET A 1 175 ? 12.310 2.927 -0.591 1.00 57.38 175 MET A N 1
ATOM 1481 C CA . MET A 1 175 ? 10.885 3.200 -0.358 1.00 57.38 175 MET A CA 1
ATOM 1482 C C . MET A 1 175 ? 10.426 2.482 0.914 1.00 57.38 175 MET A C 1
ATOM 1484 O O . MET A 1 175 ? 9.718 1.470 0.832 1.00 57.38 175 MET A O 1
ATOM 1488 N N . PRO A 1 176 ? 10.846 2.945 2.103 1.00 63.22 176 PRO A N 1
ATOM 1489 C CA . PRO A 1 176 ? 10.527 2.246 3.330 1.00 63.22 176 PRO A CA 1
ATOM 1490 C C . PRO A 1 176 ? 9.029 2.400 3.642 1.00 63.22 176 PRO A C 1
ATOM 1492 O O . PRO A 1 176 ? 8.491 3.506 3.782 1.00 63.22 176 PRO A O 1
ATOM 1495 N N . PHE A 1 177 ? 8.353 1.258 3.788 1.00 64.00 177 PHE A N 1
ATOM 1496 C CA . PHE A 1 177 ? 6.984 1.126 4.312 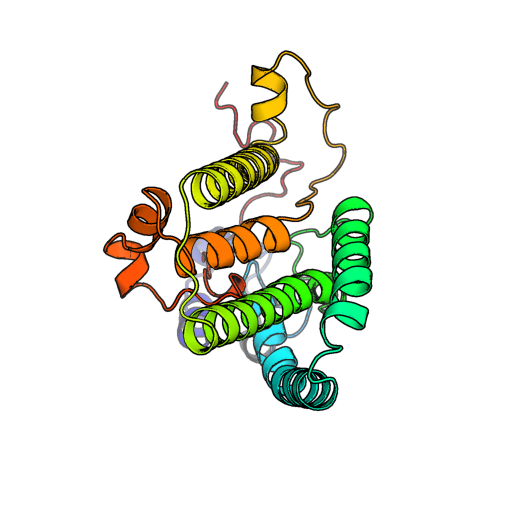1.00 64.00 177 PHE A CA 1
ATOM 1497 C C . PHE A 1 177 ? 5.843 1.767 3.518 1.00 64.00 177 PHE A C 1
ATOM 1499 O O . PHE A 1 177 ? 4.764 1.962 4.078 1.00 64.00 177 PHE A O 1
ATOM 1506 N N . THR A 1 178 ? 6.027 2.097 2.241 1.00 72.56 178 THR A N 1
ATOM 1507 C CA . THR A 1 178 ? 4.956 2.722 1.446 1.00 72.56 178 THR A CA 1
ATOM 1508 C C . THR A 1 178 ? 3.650 1.923 1.489 1.00 72.56 178 THR A C 1
ATOM 1510 O O . THR A 1 178 ? 2.586 2.498 1.699 1.00 72.56 178 THR A O 1
ATOM 1513 N N . SER A 1 179 ? 3.724 0.594 1.376 1.00 73.69 179 SER A N 1
ATOM 1514 C CA . SER A 1 179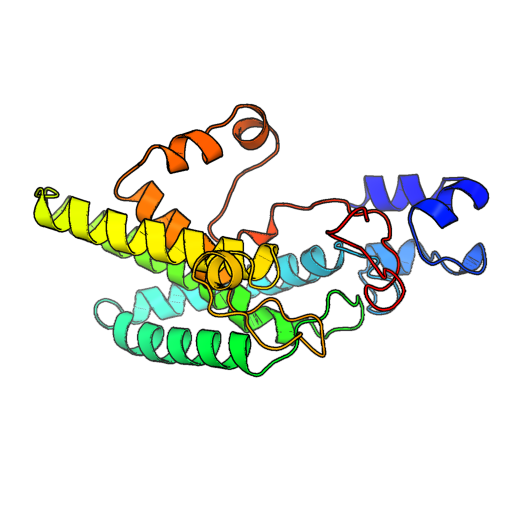 ? 2.535 -0.257 1.440 1.00 73.69 179 SER A CA 1
ATOM 1515 C C . SER A 1 179 ? 1.849 -0.238 2.787 1.00 73.69 179 SER A C 1
ATOM 1517 O O . SER A 1 179 ? 0.642 -0.089 2.805 1.00 73.69 179 SER A O 1
ATOM 1519 N N . VAL A 1 180 ? 2.590 -0.360 3.892 1.00 80.44 180 VAL A N 1
ATOM 1520 C CA . VAL A 1 180 ? 2.012 -0.342 5.246 1.00 80.44 180 VAL A CA 1
ATOM 1521 C C . VAL A 1 180 ? 1.295 0.981 5.490 1.00 80.44 180 VAL A C 1
ATOM 1523 O O . VAL A 1 180 ? 0.161 0.986 5.959 1.00 80.44 180 VAL A O 1
ATOM 1526 N N . LYS A 1 181 ? 1.933 2.099 5.122 1.00 83.69 181 LYS A N 1
ATOM 1527 C CA . LYS A 1 181 ? 1.371 3.441 5.304 1.00 83.69 181 LYS A CA 1
ATOM 1528 C C . LYS A 1 181 ? 0.068 3.611 4.532 1.00 83.69 181 LYS A C 1
ATOM 1530 O O . LYS A 1 181 ? -0.942 3.971 5.124 1.00 83.69 181 LYS A O 1
ATOM 1535 N N . LEU A 1 182 ? 0.083 3.299 3.235 1.00 82.75 182 LEU A N 1
ATOM 1536 C CA . LEU A 1 182 ? -1.094 3.440 2.378 1.00 82.75 182 LEU A CA 1
ATOM 1537 C C . LEU A 1 182 ? -2.193 2.432 2.724 1.00 82.75 182 LEU A C 1
ATOM 1539 O O . LEU A 1 182 ? -3.358 2.805 2.778 1.00 82.75 182 LEU A O 1
ATOM 1543 N N . SER A 1 183 ? -1.849 1.171 2.997 1.00 85.00 183 SER A N 1
ATOM 1544 C CA . SER A 1 183 ? -2.846 0.149 3.320 1.00 85.00 183 SER A CA 1
ATOM 1545 C C . SER A 1 183 ? -3.558 0.451 4.636 1.00 85.00 183 SER A C 1
ATOM 1547 O O . SER A 1 183 ? -4.766 0.269 4.718 1.00 85.00 183 SER A O 1
ATOM 1549 N N . LEU A 1 184 ? -2.838 0.936 5.655 1.00 87.94 184 LEU A N 1
ATOM 1550 C CA . LEU A 1 184 ? -3.452 1.346 6.921 1.00 87.94 184 LEU A CA 1
ATOM 1551 C C . LEU A 1 184 ? -4.260 2.637 6.772 1.00 87.94 184 LEU A C 1
ATOM 1553 O O . LEU A 1 184 ? -5.332 2.734 7.360 1.00 87.94 184 LEU A O 1
ATOM 1557 N N . LEU A 1 185 ? -3.795 3.587 5.953 1.00 88.50 185 LEU A N 1
ATOM 1558 C CA . LEU A 1 185 ? -4.576 4.778 5.616 1.00 88.50 185 LEU A CA 1
ATOM 1559 C C . LEU A 1 185 ? -5.919 4.386 4.980 1.00 88.50 185 LEU A C 1
ATOM 1561 O O . LEU A 1 185 ? -6.951 4.910 5.380 1.00 88.50 185 LEU A O 1
ATOM 1565 N N . PHE A 1 186 ? -5.932 3.398 4.078 1.00 85.75 186 PHE A N 1
ATOM 1566 C CA . PHE A 1 186 ? -7.178 2.867 3.519 1.00 85.75 186 PHE A CA 1
ATOM 1567 C C . PHE A 1 186 ? -8.088 2.237 4.567 1.00 85.75 186 PHE A C 1
ATOM 1569 O O . PHE A 1 186 ? -9.287 2.490 4.546 1.00 85.75 186 PHE A O 1
ATOM 1576 N N . VAL A 1 187 ? -7.542 1.456 5.502 1.00 89.25 187 VAL A N 1
ATOM 1577 C CA . VAL A 1 187 ? -8.340 0.890 6.601 1.00 89.25 187 VAL A CA 1
ATOM 1578 C C . VAL A 1 187 ? -9.001 2.004 7.419 1.00 89.25 187 VAL A C 1
ATOM 1580 O O . VAL A 1 187 ? -10.192 1.913 7.703 1.00 89.25 187 VAL A O 1
ATOM 1583 N N . ILE A 1 188 ? -8.257 3.061 7.764 1.00 91.12 188 ILE A N 1
ATOM 1584 C CA . ILE A 1 188 ? -8.791 4.203 8.523 1.00 91.12 188 ILE A CA 1
ATOM 1585 C C . ILE A 1 188 ? -9.911 4.891 7.741 1.00 91.12 188 ILE A C 1
ATOM 1587 O O . ILE A 1 188 ? -11.000 5.066 8.284 1.00 91.12 188 ILE A O 1
ATOM 1591 N N . GLU A 1 189 ? -9.679 5.211 6.467 1.00 90.00 189 GLU A N 1
ATOM 1592 C CA . GLU A 1 189 ? -10.656 5.928 5.642 1.00 90.00 189 GLU A CA 1
ATOM 1593 C C . GLU A 1 189 ? -11.902 5.098 5.324 1.00 90.00 189 GLU A C 1
ATOM 1595 O O . GLU A 1 189 ? -12.988 5.655 5.189 1.00 90.00 189 GLU A O 1
ATOM 1600 N N . MET A 1 190 ? -11.788 3.771 5.252 1.00 87.12 190 MET A N 1
ATOM 1601 C CA . MET A 1 190 ? -12.946 2.895 5.057 1.00 87.12 190 MET A CA 1
ATOM 1602 C C . MET A 1 190 ? -13.774 2.705 6.333 1.00 87.12 190 MET A C 1
ATOM 1604 O O . MET A 1 190 ? -14.977 2.468 6.244 1.00 87.12 190 MET A O 1
ATOM 1608 N N . ILE A 1 191 ? -13.154 2.796 7.512 1.00 90.38 191 ILE A N 1
ATOM 1609 C CA . ILE A 1 191 ? -13.851 2.674 8.801 1.00 90.38 191 ILE A CA 1
ATOM 1610 C C . ILE A 1 191 ? -14.468 4.009 9.224 1.00 90.38 191 ILE A C 1
ATOM 1612 O O . ILE A 1 191 ? -15.594 4.032 9.719 1.00 90.38 191 ILE A O 1
ATOM 1616 N N . GLN A 1 192 ? -13.734 5.109 9.053 1.00 91.25 192 GLN A N 1
ATOM 1617 C CA . GLN A 1 192 ? -14.152 6.448 9.458 1.00 91.25 192 GLN A CA 1
ATOM 1618 C C . GLN A 1 192 ? -13.699 7.496 8.422 1.00 91.25 192 GLN A C 1
ATOM 1620 O O . GLN A 1 192 ? -12.682 8.171 8.624 1.00 91.25 192 GLN A O 1
ATOM 1625 N N . PRO A 1 193 ? -14.475 7.682 7.337 1.00 89.88 193 PRO A N 1
ATOM 1626 C CA . PRO A 1 193 ? -14.122 8.567 6.228 1.00 89.88 193 PRO A CA 1
ATOM 1627 C C . PRO A 1 193 ? -13.779 9.996 6.662 1.00 89.88 193 PRO A C 1
ATOM 1629 O O . PRO A 1 193 ? -14.430 10.570 7.544 1.00 89.88 193 PRO A O 1
ATOM 1632 N N . SER A 1 194 ? -12.740 10.567 6.056 1.00 88.88 194 SER A N 1
ATOM 1633 C CA . SER A 1 194 ? -12.251 11.938 6.255 1.00 88.8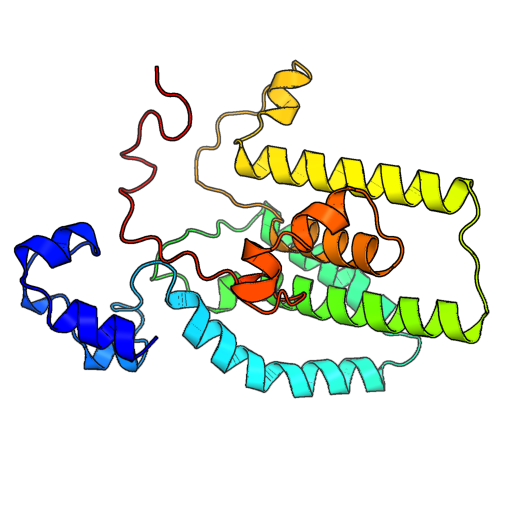8 194 SER A CA 1
ATOM 1634 C C . SER A 1 194 ? -12.294 12.733 4.949 1.00 88.88 194 SER A C 1
ATOM 1636 O O . SER A 1 194 ? -12.755 12.243 3.921 1.00 88.88 194 SER A O 1
ATOM 1638 N N . THR A 1 195 ? -11.796 13.968 4.953 1.00 86.12 195 THR A N 1
ATOM 1639 C CA . THR A 1 195 ? -11.549 14.714 3.709 1.00 86.12 195 THR A CA 1
ATOM 1640 C C . THR A 1 195 ? -10.552 14.007 2.784 1.00 86.12 195 THR A C 1
ATOM 1642 O O . THR A 1 195 ? -10.579 14.225 1.573 1.00 86.12 195 THR A O 1
ATOM 1645 N N . VAL A 1 196 ? -9.697 13.133 3.321 1.00 84.38 196 VAL A N 1
ATOM 1646 C CA . VAL A 1 196 ? -8.768 12.292 2.558 1.00 84.38 196 VAL A CA 1
ATOM 1647 C C . VAL A 1 196 ? -9.527 11.252 1.735 1.00 84.38 196 VAL A C 1
ATOM 1649 O O . VAL A 1 196 ? -9.188 11.058 0.568 1.00 84.38 196 VAL A O 1
ATOM 1652 N N . SER A 1 197 ? -10.596 10.648 2.266 1.00 81.81 197 SER A N 1
ATOM 1653 C CA . SER A 1 197 ? -11.464 9.747 1.491 1.00 81.81 197 SER A CA 1
ATOM 1654 C C . SER A 1 197 ? -12.005 10.407 0.220 1.00 81.81 197 SER A C 1
ATOM 1656 O O . SER A 1 197 ? -12.003 9.785 -0.842 1.00 81.81 197 SER A O 1
ATOM 1658 N N . SER A 1 198 ? -12.341 11.701 0.274 1.00 80.12 198 SER A N 1
ATOM 1659 C CA . SER A 1 198 ? -12.829 12.456 -0.886 1.00 80.12 198 SER A CA 1
ATOM 1660 C C . SER A 1 198 ? -11.793 12.568 -2.012 1.00 80.12 198 SER A C 1
ATOM 1662 O O . SER A 1 198 ? -12.166 12.674 -3.179 1.00 80.12 198 SER A O 1
ATOM 1664 N N . ILE A 1 199 ? -10.493 12.498 -1.695 1.00 78.19 199 ILE A N 1
ATOM 1665 C CA . ILE A 1 199 ? -9.423 12.431 -2.704 1.00 78.19 199 ILE A CA 1
ATOM 1666 C C . ILE A 1 199 ? -9.506 11.101 -3.458 1.00 78.19 199 ILE A C 1
ATOM 1668 O O . ILE A 1 199 ? -9.387 11.081 -4.682 1.00 78.19 199 ILE A O 1
ATOM 1672 N N . PHE A 1 200 ? -9.749 9.992 -2.754 1.00 69.69 200 PHE A N 1
ATOM 1673 C CA . PHE A 1 200 ? -9.907 8.672 -3.372 1.00 69.69 200 PHE A CA 1
ATOM 1674 C C . PHE A 1 200 ? -11.216 8.530 -4.159 1.00 69.69 200 PHE A C 1
ATOM 1676 O O . PHE A 1 200 ? -11.280 7.743 -5.102 1.00 69.69 200 PHE A O 1
ATOM 1683 N N . GLU A 1 201 ? -12.234 9.324 -3.829 1.00 67.88 201 GLU A N 1
ATOM 1684 C CA . GLU A 1 201 ? -13.495 9.407 -4.576 1.00 67.88 201 GLU A CA 1
ATOM 1685 C C . GLU A 1 201 ? -13.423 10.308 -5.817 1.00 67.88 201 GLU A C 1
ATOM 1687 O O . GLU A 1 201 ? -14.402 10.417 -6.565 1.00 67.88 201 GLU A O 1
ATOM 1692 N N . TRP A 1 202 ? -12.276 10.948 -6.069 1.00 67.06 202 TRP A N 1
ATOM 1693 C CA . TRP A 1 202 ? -12.123 11.844 -7.204 1.00 67.06 202 TRP A CA 1
ATOM 1694 C C . TRP A 1 202 ? -12.401 11.115 -8.520 1.00 67.06 202 TRP A C 1
ATOM 1696 O O . TRP A 1 202 ? -11.996 9.969 -8.723 1.00 67.06 202 TRP A O 1
ATOM 1706 N N . ILE A 1 203 ? -13.103 11.792 -9.432 1.00 54.91 203 ILE A N 1
ATOM 1707 C CA . ILE A 1 203 ? -13.743 11.170 -10.598 1.00 54.91 203 ILE A CA 1
ATOM 1708 C C . ILE A 1 203 ? -12.771 10.348 -11.452 1.00 54.91 203 ILE A C 1
ATOM 1710 O O . ILE A 1 203 ? -13.092 9.256 -11.913 1.00 54.91 203 ILE A O 1
ATOM 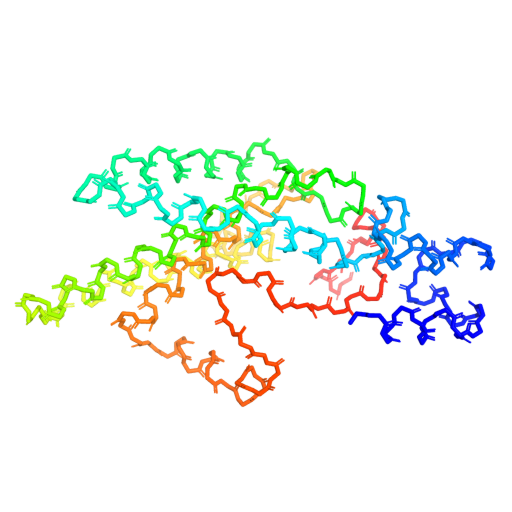1714 N N . VAL A 1 204 ? -11.543 10.840 -11.577 1.00 60.16 204 VAL A N 1
ATOM 1715 C CA . VAL A 1 204 ? -10.450 10.183 -12.286 1.00 60.16 204 VAL A CA 1
ATOM 1716 C C . VAL A 1 204 ? -10.106 8.840 -11.630 1.00 60.16 204 VAL A C 1
ATOM 1718 O O . VAL A 1 204 ? -10.037 7.827 -12.314 1.00 60.16 204 VAL A O 1
ATOM 1721 N N . LEU A 1 205 ? -9.968 8.789 -10.306 1.00 59.59 205 LEU A N 1
ATOM 1722 C CA . LEU A 1 205 ? -9.635 7.560 -9.579 1.00 59.59 205 LEU A CA 1
ATOM 1723 C C . LEU A 1 205 ? -10.810 6.581 -9.510 1.00 59.59 205 LEU A C 1
ATOM 1725 O O . LEU A 1 205 ? -10.601 5.374 -9.614 1.00 59.59 205 LEU A O 1
ATOM 1729 N N . ARG A 1 206 ? -12.042 7.092 -9.423 1.00 59.06 206 ARG A N 1
ATOM 1730 C CA . ARG A 1 206 ? -13.264 6.278 -9.397 1.00 59.06 206 ARG A CA 1
ATOM 1731 C C . ARG A 1 206 ? -13.503 5.511 -10.701 1.00 59.06 206 ARG A C 1
ATOM 1733 O O . ARG A 1 206 ? -14.046 4.408 -10.663 1.00 59.06 206 ARG A O 1
ATOM 1740 N N . PHE A 1 207 ? -13.119 6.089 -11.842 1.00 56.94 207 PHE A N 1
ATOM 1741 C CA . PHE A 1 207 ? -13.362 5.504 -13.165 1.00 56.94 207 PHE A CA 1
ATOM 1742 C C . PHE A 1 207 ? -12.129 4.861 -13.814 1.00 56.94 207 PHE A C 1
ATOM 1744 O O . PHE A 1 207 ? -12.296 4.036 -14.710 1.00 56.94 207 PHE A O 1
ATOM 1751 N N . LEU A 1 208 ? -10.907 5.181 -13.372 1.00 52.56 208 LEU A N 1
ATOM 1752 C CA . LEU A 1 208 ? -9.685 4.579 -13.926 1.00 52.56 208 LEU A CA 1
ATOM 1753 C C . LEU A 1 208 ? -9.323 3.215 -13.321 1.00 52.56 208 LEU A C 1
ATOM 1755 O O . LEU A 1 208 ? -8.489 2.511 -13.890 1.00 52.56 208 LEU A O 1
ATOM 1759 N N . GLY A 1 209 ? -9.937 2.801 -12.209 1.00 51.97 209 GLY A N 1
ATOM 1760 C CA . GLY A 1 209 ? -9.706 1.464 -11.662 1.00 51.97 209 GLY A CA 1
ATOM 1761 C C . GLY A 1 209 ? -10.407 1.186 -10.336 1.00 51.97 209 GLY A C 1
ATOM 1762 O O . GLY A 1 209 ? -10.956 2.074 -9.695 1.00 51.97 209 GLY A O 1
ATOM 1763 N N . LYS A 1 210 ? -10.371 -0.080 -9.904 1.00 51.78 210 LYS A N 1
ATOM 1764 C CA . LYS A 1 210 ? -10.720 -0.456 -8.528 1.00 51.78 210 LYS A CA 1
ATOM 1765 C C . LYS A 1 210 ? -9.482 -0.313 -7.649 1.00 51.78 210 LYS A C 1
ATOM 1767 O O . LYS A 1 210 ? -8.495 -1.017 -7.857 1.00 51.78 210 LYS A O 1
ATOM 1772 N N . ILE A 1 211 ? -9.549 0.570 -6.656 1.00 54.47 211 ILE A N 1
ATOM 1773 C CA . ILE A 1 211 ? -8.527 0.667 -5.613 1.00 54.47 211 ILE A CA 1
ATOM 1774 C C . ILE A 1 211 ? -8.765 -0.486 -4.634 1.00 54.47 211 ILE A C 1
ATOM 1776 O O . ILE A 1 211 ? -9.797 -0.550 -3.973 1.00 54.47 211 ILE A O 1
ATOM 1780 N N . SER A 1 212 ? -7.829 -1.430 -4.587 1.00 55.59 212 SER A N 1
ATOM 1781 C CA . SER A 1 212 ? -7.808 -2.523 -3.611 1.00 55.59 212 SER A CA 1
ATOM 1782 C C . SER A 1 212 ? -6.761 -2.233 -2.535 1.00 55.59 212 SER A C 1
ATOM 1784 O O . SER A 1 212 ? -5.782 -1.532 -2.800 1.00 55.59 212 SER A O 1
ATOM 1786 N N . PHE A 1 213 ? -6.905 -2.840 -1.351 1.00 53.44 213 PHE A N 1
ATOM 1787 C CA . PHE A 1 213 ? -5.872 -2.853 -0.301 1.00 53.44 213 PHE A CA 1
ATOM 1788 C C . PHE A 1 213 ? -4.503 -3.314 -0.826 1.00 53.44 213 PHE A C 1
ATOM 1790 O O . PHE A 1 213 ? -3.451 -2.909 -0.329 1.00 53.44 213 PHE A O 1
ATOM 1797 N N . SER A 1 214 ? -4.509 -4.112 -1.892 1.00 51.25 214 SER A N 1
ATOM 1798 C CA . SER A 1 214 ? -3.361 -4.371 -2.752 1.00 51.25 214 SER A CA 1
ATOM 1799 C C . SER A 1 214 ? -3.151 -3.192 -3.722 1.00 51.25 214 SER A C 1
ATOM 1801 O O . SER A 1 214 ? -3.384 -3.316 -4.921 1.00 51.25 214 SER A O 1
ATOM 1803 N N . VAL A 1 215 ? -2.677 -2.052 -3.199 1.00 46.50 215 VAL A N 1
ATOM 1804 C CA . VAL A 1 215 ? -2.440 -0.748 -3.888 1.00 46.50 215 VAL A CA 1
ATOM 1805 C C . VAL A 1 215 ? -1.581 -0.838 -5.163 1.00 46.50 215 VAL A C 1
ATOM 1807 O O . VAL A 1 215 ? -1.505 0.092 -5.959 1.00 46.50 215 VAL A O 1
ATOM 1810 N N . TYR A 1 216 ? -0.963 -1.991 -5.396 1.00 50.53 216 TYR A N 1
ATOM 1811 C CA . TYR A 1 216 ? -0.255 -2.376 -6.616 1.00 50.53 216 TYR A CA 1
ATOM 1812 C C . TYR A 1 216 ? -1.018 -2.152 -7.920 1.00 50.53 216 TYR A C 1
ATOM 1814 O O . TYR A 1 216 ? -0.396 -2.086 -8.975 1.00 50.53 216 TYR A O 1
ATOM 1822 N N . LEU A 1 217 ? -2.348 -2.062 -7.862 1.00 39.38 217 LEU A N 1
ATOM 1823 C CA . LEU A 1 217 ? -3.196 -1.920 -9.041 1.00 39.38 217 LEU A CA 1
ATOM 1824 C C . LEU A 1 217 ? -3.117 -0.542 -9.705 1.00 39.38 217 LEU A C 1
ATOM 1826 O O . LEU A 1 217 ? -3.559 -0.421 -10.850 1.00 39.38 217 LEU A O 1
ATOM 1830 N N . LEU A 1 218 ? -2.501 0.466 -9.075 1.00 39.56 218 LEU A N 1
ATOM 1831 C CA . LEU A 1 218 ? -2.199 1.728 -9.752 1.00 39.56 218 LEU A CA 1
ATOM 1832 C C . LEU A 1 218 ? -0.969 1.538 -10.653 1.00 39.56 218 LEU A C 1
ATOM 1834 O O . LEU A 1 218 ? 0.164 1.884 -10.321 1.00 39.56 218 LEU A O 1
ATOM 1838 N N . HIS A 1 219 ? -1.221 0.918 -11.805 1.00 43.25 219 HIS A N 1
ATOM 1839 C CA . HIS A 1 219 ? -0.256 0.707 -12.872 1.00 43.25 219 HIS A CA 1
ATOM 1840 C C . HIS A 1 219 ? 0.040 2.058 -13.517 1.00 43.25 219 HIS A C 1
ATOM 1842 O O . HIS A 1 219 ? -0.571 2.435 -14.517 1.00 43.25 219 HIS A O 1
ATOM 1848 N N . VAL A 1 220 ? 0.966 2.821 -12.942 1.00 40.62 220 VAL A N 1
ATOM 1849 C CA . VAL A 1 220 ? 1.517 3.955 -13.675 1.00 40.62 220 VAL A CA 1
ATOM 1850 C C . VAL A 1 220 ? 2.363 3.347 -14.787 1.00 40.62 220 VAL A C 1
ATOM 1852 O O . VAL A 1 220 ? 3.360 2.678 -14.524 1.00 40.62 220 VAL A O 1
ATOM 1855 N N . PHE A 1 221 ? 1.943 3.524 -16.037 1.00 41.47 221 PHE A N 1
ATOM 1856 C CA . PHE A 1 221 ? 2.769 3.221 -17.200 1.00 41.47 221 PHE A CA 1
ATOM 1857 C C . PHE A 1 221 ? 3.909 4.242 -17.237 1.00 41.47 221 PHE A C 1
ATOM 1859 O O . PHE A 1 221 ? 3.885 5.183 -18.025 1.00 41.47 221 PHE A O 1
ATOM 1866 N N . VAL A 1 222 ? 4.885 4.114 -16.334 1.00 43.12 222 VAL A N 1
ATOM 1867 C CA . VAL A 1 222 ? 6.108 4.900 -16.450 1.00 43.12 222 VAL A CA 1
ATOM 1868 C C . VAL A 1 222 ? 6.966 4.220 -17.497 1.00 43.12 222 VAL A C 1
ATOM 1870 O O . VAL A 1 222 ? 7.501 3.123 -17.360 1.00 43.12 222 VAL A O 1
ATOM 1873 N N . ILE A 1 223 ? 6.982 4.920 -18.600 1.00 51.47 223 ILE A N 1
ATOM 1874 C CA . ILE A 1 223 ? 7.612 4.646 -19.859 1.00 51.47 223 ILE A CA 1
ATOM 1875 C C . ILE A 1 223 ? 9.046 5.152 -19.678 1.00 51.47 223 ILE A C 1
ATOM 1877 O O . ILE A 1 223 ? 9.277 6.343 -19.779 1.00 51.47 223 ILE A O 1
ATOM 1881 N N . PHE A 1 224 ? 9.939 4.267 -19.226 1.00 52.28 224 PHE A N 1
ATOM 1882 C CA . PHE A 1 224 ? 11.379 4.482 -19.005 1.00 52.28 224 PHE A CA 1
ATOM 1883 C C . PHE A 1 224 ? 11.823 5.852 -18.430 1.00 52.28 224 PHE A C 1
ATOM 1885 O O . PHE A 1 224 ? 11.886 6.864 -19.119 1.00 52.28 224 PHE A O 1
ATOM 1892 N N . THR A 1 225 ? 12.266 5.854 -17.172 1.00 51.06 225 THR A N 1
ATOM 1893 C CA . THR A 1 225 ? 12.962 6.996 -16.554 1.00 51.06 225 THR A CA 1
ATOM 1894 C C . THR A 1 225 ? 14.460 6.682 -16.444 1.00 51.06 225 THR A C 1
ATOM 1896 O O . THR A 1 225 ? 14.788 5.542 -16.083 1.00 51.06 225 THR A O 1
ATOM 1899 N N . PRO A 1 226 ? 15.367 7.635 -16.745 1.00 55.09 226 PRO A N 1
ATOM 1900 C CA . PRO A 1 226 ? 16.793 7.488 -16.475 1.00 55.09 226 PRO A CA 1
ATOM 1901 C C . PRO A 1 226 ? 17.067 7.010 -15.038 1.00 55.09 226 PRO A C 1
ATOM 1903 O O . PRO A 1 226 ? 16.289 7.279 -14.117 1.00 55.09 226 PRO A O 1
ATOM 1906 N N . PRO A 1 227 ? 18.156 6.259 -14.799 1.00 54.03 227 PRO A N 1
ATOM 1907 C CA . PRO A 1 227 ? 18.539 5.874 -13.451 1.00 54.03 227 PRO A CA 1
ATOM 1908 C C . PRO A 1 227 ? 18.622 7.106 -12.547 1.00 54.03 227 PRO A C 1
ATOM 1910 O O . PRO A 1 227 ? 19.274 8.083 -12.883 1.00 54.03 227 PRO A O 1
ATOM 1913 N N . ILE A 1 228 ? 18.057 7.026 -11.340 1.00 48.66 228 ILE A N 1
ATOM 1914 C CA . ILE A 1 228 ? 18.076 8.119 -10.346 1.00 48.66 228 ILE A CA 1
ATOM 1915 C C . ILE A 1 228 ? 19.497 8.654 -10.066 1.00 48.66 228 ILE A C 1
ATOM 1917 O O . ILE A 1 228 ? 19.654 9.790 -9.638 1.00 48.66 228 ILE A O 1
ATOM 1921 N N . LYS A 1 229 ? 20.539 7.842 -10.294 1.00 47.38 229 LYS A N 1
ATOM 1922 C CA . LYS A 1 229 ? 21.949 8.247 -10.162 1.00 47.38 229 LYS A CA 1
ATOM 1923 C C . LYS A 1 229 ? 22.404 9.254 -11.227 1.00 47.38 229 LYS A C 1
ATOM 1925 O O . LYS A 1 229 ? 23.378 9.955 -10.996 1.00 47.38 229 LYS A O 1
ATOM 1930 N N . GLU A 1 230 ? 21.735 9.278 -12.372 1.00 55.41 230 GLU A N 1
ATOM 1931 C CA . GLU A 1 230 ? 21.985 10.185 -13.496 1.00 55.41 230 GLU A CA 1
ATOM 1932 C C . GLU A 1 230 ? 21.092 11.433 -13.416 1.00 55.41 230 GLU A C 1
ATOM 1934 O O . GLU A 1 230 ? 21.369 12.438 -14.062 1.00 55.41 230 GLU A O 1
ATOM 1939 N N . GLU A 1 231 ? 20.046 11.400 -12.585 1.00 51.72 231 GLU A N 1
ATOM 1940 C CA . GLU A 1 231 ? 19.133 12.520 -12.372 1.00 51.72 231 GLU A CA 1
ATOM 1941 C C . GLU A 1 231 ? 19.574 13.345 -11.162 1.00 51.72 231 GLU A C 1
ATOM 1943 O O . GLU A 1 231 ? 19.143 13.118 -10.028 1.00 51.72 231 GLU A O 1
ATOM 1948 N N . THR A 1 232 ? 20.446 14.324 -11.413 1.00 46.22 232 THR A N 1
ATOM 1949 C CA . THR A 1 232 ? 21.031 15.199 -10.383 1.00 46.22 232 THR A CA 1
ATOM 1950 C C . THR A 1 232 ? 20.006 16.060 -9.640 1.00 46.22 232 THR A C 1
ATOM 1952 O O . THR A 1 232 ? 20.358 16.609 -8.606 1.00 46.22 232 THR A O 1
ATOM 1955 N N . ASN A 1 233 ? 18.751 16.124 -10.106 1.00 44.03 233 ASN A N 1
ATOM 1956 C CA . ASN A 1 233 ? 17.750 17.112 -9.691 1.00 44.03 233 ASN A CA 1
ATOM 1957 C C . ASN A 1 233 ? 16.285 16.627 -9.869 1.00 44.03 233 ASN A C 1
ATOM 1959 O O . ASN A 1 233 ? 15.403 17.369 -10.288 1.00 44.03 233 ASN A O 1
ATOM 1963 N N . TYR A 1 234 ? 15.988 15.356 -9.558 1.00 41.50 234 TYR A N 1
ATOM 1964 C CA . TYR A 1 234 ? 14.666 14.740 -9.829 1.00 41.50 234 TYR A CA 1
ATOM 1965 C C . TYR A 1 234 ? 13.453 15.471 -9.201 1.00 41.50 234 TYR A C 1
ATOM 1967 O O . TYR A 1 234 ? 12.343 15.388 -9.723 1.00 41.50 234 TYR A O 1
ATOM 1975 N N . TYR A 1 235 ? 13.645 16.185 -8.085 1.00 38.50 235 TYR A N 1
ATOM 1976 C CA . TYR A 1 235 ? 12.586 16.949 -7.404 1.00 38.50 235 TYR A CA 1
ATOM 1977 C C . TYR A 1 235 ? 12.924 18.426 -7.163 1.00 38.50 235 TYR A C 1
ATOM 1979 O O . TYR A 1 235 ? 12.039 19.172 -6.755 1.00 38.50 235 TYR A O 1
ATOM 1987 N N . ASP A 1 236 ? 14.159 18.849 -7.440 1.00 39.19 236 ASP A N 1
ATOM 1988 C CA . ASP A 1 236 ? 14.596 20.242 -7.344 1.00 39.19 236 ASP A CA 1
ATOM 1989 C C . ASP A 1 236 ? 14.932 20.717 -8.755 1.00 39.19 236 ASP A C 1
ATOM 1991 O O . ASP A 1 236 ? 15.946 20.333 -9.325 1.00 39.19 236 ASP A O 1
ATOM 1995 N N . LYS A 1 237 ? 14.048 21.511 -9.365 1.00 30.42 237 LYS A N 1
ATOM 1996 C CA . LYS A 1 237 ? 14.378 22.225 -10.605 1.00 30.42 237 LYS A CA 1
ATOM 1997 C C . LYS A 1 237 ? 15.158 23.489 -10.240 1.00 30.42 237 LYS A C 1
ATOM 1999 O O . LYS A 1 237 ? 14.602 24.584 -10.320 1.00 30.42 237 LYS A O 1
ATOM 2004 N N . THR A 1 238 ? 16.406 23.336 -9.822 1.00 31.31 238 THR A N 1
ATOM 2005 C CA . THR A 1 238 ? 17.364 24.439 -9.667 1.00 31.31 238 THR A CA 1
ATOM 2006 C C . THR A 1 238 ? 18.645 24.147 -10.422 1.00 31.31 238 THR A C 1
ATOM 2008 O O . THR A 1 238 ? 19.165 23.014 -10.323 1.00 31.31 238 THR A O 1
#

Sequence (238 aa):
FALVAITLWLLPFEYKKRYYLVKQPEDFNLFQTLTFHPEHRHYLMWTLPLEISYYFILPAFVLVVLKMRRFWWVSFIPLYVWVIHEGLYTTRNNYYRQPLSKHLSTFLAGSMAAVIFVELEAWIKSTGFKFGTLHVIGLRVVEAVLIAAYLSVVFRGLFFNWLGLPLQPAKHYIMPFTSVKLSLLFVIEMIQPSTVSSIFEWIVLRFLGKISFSVYLLHVFVIFTPPIKEETNYYDKT

Organism: NCBI:txid53985

pLDDT: mean 73.99, std 15.4, range [30.42, 94.62]

Foldseek 3Di:
DLVVLVVLLPDDPVVNVQQFVDPDNVQRDSVCCVVLPLSNCTFLSLVVVLVVVVVVVLVVVVVVCVVCPPNSVVVVVVLLVVLQVLLPPPADDRRSNDDSVSCVSLQSLLSVLVVVLVVVVVVCVVVVDDDDPVNVVVLVVLLVVLVLVLVCLVVVRVSCVVVVRGDDHDPGNGNRCNLNSVLNNVSSCVVPNDVVVVVCVPPCNVPVDDCGSSNSPPRPSPRDDPDVVPVPAPPNPD

Radius of gyration: 20.44 Å; chains: 1; bounding box: 46×46×57 Å

Secondary structure (DSSP, 8-state):
-HHHHHHHHHS-HHHHHHHS--SSGGG--HHHHHTT-GGG--TTTTHHHHHHHHHHHHHHHHHHHHHHGGGHHHHHHHHHHHHHHHHHHS-----TTS-GGGGHHHHHHHHHHHHHHHHHHHHHHHHT----HHHHHHHHHHHHHHHHHHHHHHTTTHHHHHTT-PPPP-SS---TTHHHHHHHHHHHHHHS--HHHHHHT-HHHHHH----SSGGG----------TTT-TTSS---

InterPro domains:
  IPR002656 Acyltransferase 3 domain [PF01757] (30-224)
  IPR050879 Acyltransferase 3 [PTHR23028] (30-230)